Protein AF-A0A380ECZ9-F1 (afdb_monomer_lite)

Secondary structure (DSSP, 8-state):
-----HHHIIIIIHHHTHHHHHTTSS------SS-EEE-TTSSEEEESSTTSPEEE--EEEEETTEEE---HHHHHHHHHHHHHHHHHHHH-HIIIIIS--EE--EEEEEE---TTS-HHHHHHTTTTSEEEEE--GGGTPPTTEEEEEGGGTT-B-TT--BTTHHHHHHH-HHHHHHHHHHHHHHHHHHHHHTT-EEE---GGGEEEEEETTEEEEEEE--GGG-EEE-GGG--GGGS----PPPPHHHHTT-TT--SB-S-THHHHHHHIIIIIIIIIHHHHHHHHHHH---HHHHHHHHHHHHHHHHHHSTT-THHHHS-TT-SEEEEE-HHHHHHS-SSS--EEEEE-HHHHTT-S----B---

Structure (mmCIF, N/CA/C/O backbone):
data_AF-A0A380ECZ9-F1
#
_entry.id   AF-A0A380ECZ9-F1
#
loop_
_atom_site.group_PDB
_atom_site.id
_atom_site.type_symbol
_atom_site.label_atom_id
_atom_site.label_alt_id
_atom_site.label_comp_id
_atom_site.label_asym_id
_atom_site.label_entity_id
_atom_site.label_seq_id
_atom_site.pdbx_PDB_ins_code
_atom_site.Cartn_x
_atom_site.Cartn_y
_atom_site.Cartn_z
_atom_site.occupancy
_atom_site.B_iso_or_equiv
_atom_site.auth_seq_id
_atom_site.auth_comp_id
_atom_site.auth_asym_id
_atom_site.auth_atom_id
_atom_site.pdbx_PDB_model_num
ATOM 1 N N . MET A 1 1 ? 12.918 -13.762 -20.887 1.00 91.62 1 MET A N 1
ATOM 2 C CA . MET A 1 1 ? 11.785 -13.338 -21.735 1.00 91.62 1 MET A CA 1
ATOM 3 C C . MET A 1 1 ? 11.010 -12.323 -20.923 1.00 91.62 1 MET A C 1
ATOM 5 O O . MET A 1 1 ? 10.698 -12.636 -19.785 1.00 91.62 1 MET A O 1
ATOM 9 N N . ILE A 1 2 ? 10.770 -11.123 -21.451 1.00 95.56 2 ILE A N 1
ATOM 10 C CA . ILE A 1 2 ? 10.090 -10.045 -20.719 1.00 95.56 2 ILE A CA 1
ATOM 11 C C . ILE A 1 2 ? 8.729 -9.816 -21.391 1.00 95.56 2 ILE A C 1
ATOM 13 O O . ILE A 1 2 ? 8.729 -9.477 -22.576 1.00 95.56 2 ILE A O 1
ATOM 17 N N . PRO A 1 3 ? 7.590 -10.012 -20.699 1.00 96.38 3 PRO A N 1
ATOM 18 C CA . PRO A 1 3 ? 6.295 -9.590 -21.212 1.00 96.38 3 PRO A CA 1
ATOM 19 C C . PRO A 1 3 ? 6.245 -8.061 -21.266 1.00 96.38 3 PRO A C 1
ATOM 21 O O . PRO A 1 3 ? 6.754 -7.372 -20.381 1.00 96.38 3 PRO A O 1
ATOM 24 N N . VAL A 1 4 ? 5.635 -7.524 -22.317 1.00 97.06 4 VAL A N 1
ATOM 25 C CA . VAL A 1 4 ? 5.559 -6.081 -22.561 1.00 97.06 4 VAL A CA 1
ATOM 26 C C . VAL A 1 4 ? 4.104 -5.711 -22.798 1.00 97.06 4 VAL A C 1
ATOM 28 O O . VAL A 1 4 ? 3.409 -6.389 -23.550 1.00 97.06 4 VAL A O 1
ATOM 31 N N . HIS A 1 5 ? 3.643 -4.624 -22.178 1.00 97.50 5 HIS A N 1
ATOM 32 C CA . HIS A 1 5 ? 2.316 -4.085 -22.465 1.00 97.50 5 HIS A CA 1
ATOM 33 C C . HIS A 1 5 ? 2.202 -3.737 -23.966 1.00 97.50 5 HIS A C 1
ATOM 35 O O . HIS A 1 5 ? 3.092 -3.048 -24.469 1.00 97.50 5 HIS A O 1
ATOM 41 N N . PRO A 1 6 ? 1.121 -4.104 -24.685 1.00 96.00 6 PRO A N 1
ATOM 42 C CA . PRO A 1 6 ? 1.004 -3.854 -26.128 1.00 96.00 6 PRO A CA 1
ATOM 43 C C . PRO A 1 6 ? 1.231 -2.386 -26.517 1.00 96.00 6 PRO A C 1
ATOM 45 O O . PRO A 1 6 ? 2.078 -2.085 -27.353 1.00 96.00 6 PRO A O 1
ATOM 48 N N . TRP A 1 7 ? 0.595 -1.450 -25.801 1.00 96.94 7 TRP A N 1
ATOM 49 C CA . TRP A 1 7 ? 0.834 -0.012 -25.990 1.00 96.94 7 TRP A CA 1
ATOM 50 C C . TRP A 1 7 ? 2.314 0.382 -25.828 1.00 96.94 7 TRP A C 1
ATOM 52 O O . TRP A 1 7 ? 2.839 1.140 -26.640 1.00 96.94 7 TRP A O 1
ATOM 62 N N . GLN A 1 8 ? 3.001 -0.152 -24.808 1.00 97.31 8 GLN A N 1
ATOM 63 C CA . GLN A 1 8 ? 4.422 0.115 -24.568 1.00 97.31 8 GLN A CA 1
ATOM 64 C C . GLN A 1 8 ? 5.277 -0.441 -25.706 1.00 97.31 8 GLN A C 1
ATOM 66 O O . GLN A 1 8 ? 6.236 0.203 -26.130 1.00 97.31 8 GLN A O 1
ATOM 71 N N . PHE A 1 9 ? 4.924 -1.622 -26.216 1.00 96.31 9 PHE A N 1
ATOM 72 C CA . PHE A 1 9 ? 5.611 -2.220 -27.347 1.00 96.31 9 PHE A CA 1
ATOM 73 C C . PHE A 1 9 ? 5.512 -1.324 -28.584 1.00 96.31 9 PHE A C 1
ATOM 75 O O . PHE A 1 9 ? 6.540 -0.904 -29.108 1.00 96.31 9 PHE A O 1
ATOM 82 N N . GLU A 1 10 ? 4.293 -0.982 -28.997 1.00 95.69 10 GLU A N 1
ATOM 83 C CA . GLU A 1 10 ? 4.012 -0.196 -30.205 1.00 95.69 10 GLU A CA 1
ATOM 84 C C . GLU A 1 10 ? 4.612 1.214 -30.167 1.00 95.69 10 GLU A C 1
ATOM 86 O O . GLU A 1 10 ? 5.185 1.664 -31.155 1.00 95.69 10 GLU A O 1
ATOM 91 N N . HIS A 1 11 ? 4.510 1.907 -29.030 1.00 95.12 11 HIS A N 1
ATOM 92 C CA . HIS A 1 11 ? 4.830 3.337 -28.955 1.00 95.12 11 HIS A CA 1
ATOM 93 C C . HIS A 1 11 ? 6.240 3.624 -28.442 1.00 95.12 11 HIS A C 1
ATOM 95 O O . HIS A 1 11 ? 6.772 4.700 -28.706 1.00 95.12 11 HIS A O 1
ATOM 101 N N . VAL A 1 12 ? 6.844 2.691 -27.698 1.00 95.19 12 VAL A N 1
ATOM 102 C CA . VAL A 1 12 ? 8.144 2.903 -27.048 1.00 95.19 12 VAL A CA 1
ATOM 103 C C . VAL A 1 12 ? 9.152 1.877 -27.524 1.00 95.19 12 VAL A C 1
ATOM 105 O O . VAL A 1 12 ? 10.157 2.252 -28.110 1.00 95.19 12 VAL A O 1
ATOM 108 N N . ILE A 1 13 ? 8.903 0.578 -27.340 1.00 95.06 13 ILE A N 1
ATOM 109 C CA . ILE A 1 13 ? 9.908 -0.449 -27.665 1.00 95.06 13 ILE A CA 1
ATOM 110 C C . ILE A 1 13 ? 10.216 -0.479 -29.164 1.00 95.06 13 ILE A C 1
ATOM 112 O O . ILE A 1 13 ? 11.378 -0.596 -29.548 1.00 95.06 13 ILE A O 1
ATOM 116 N N . GLN A 1 14 ? 9.207 -0.345 -30.029 1.00 94.12 14 GLN A N 1
ATOM 117 C CA . GLN A 1 14 ? 9.431 -0.355 -31.474 1.00 94.12 14 GLN A CA 1
ATOM 118 C C . GLN A 1 14 ? 10.263 0.833 -31.969 1.00 94.12 14 GLN A C 1
ATOM 120 O O . GLN A 1 14 ? 10.999 0.668 -32.940 1.00 94.12 14 GLN A O 1
ATOM 125 N N . VAL A 1 15 ? 10.149 1.989 -31.311 1.00 93.31 15 VAL A N 1
ATOM 126 C CA . VAL A 1 15 ? 10.784 3.248 -31.719 1.00 93.31 15 VAL A CA 1
ATOM 127 C C . VAL A 1 15 ? 12.119 3.428 -31.001 1.00 93.31 15 VAL A C 1
ATOM 129 O O . VAL A 1 15 ? 13.174 3.537 -31.624 1.00 93.31 15 VAL A O 1
ATOM 132 N N . ASP A 1 16 ? 12.087 3.396 -29.674 1.00 93.62 16 ASP A N 1
ATOM 133 C CA . ASP A 1 16 ? 13.227 3.703 -28.824 1.00 93.62 16 ASP A CA 1
ATOM 134 C C . ASP A 1 16 ? 14.201 2.531 -28.692 1.00 93.62 16 ASP A C 1
ATOM 136 O O . ASP A 1 16 ? 15.338 2.770 -28.313 1.00 93.62 16 ASP A O 1
ATOM 140 N N . LEU A 1 17 ? 13.827 1.295 -29.033 1.00 93.19 17 LEU A N 1
ATOM 141 C CA . LEU A 1 17 ? 14.756 0.154 -29.095 1.00 93.19 17 LEU A CA 1
ATOM 142 C C . LEU A 1 17 ? 14.896 -0.411 -30.520 1.00 93.19 17 LEU A C 1
ATOM 144 O O . LEU A 1 17 ? 15.163 -1.598 -30.709 1.00 93.19 17 LEU A O 1
ATOM 148 N N . ALA A 1 18 ? 14.685 0.418 -31.550 1.00 93.69 18 ALA A N 1
ATOM 149 C CA . ALA A 1 18 ? 14.753 -0.010 -32.948 1.00 93.69 18 ALA A CA 1
ATOM 150 C C . ALA A 1 18 ? 16.131 -0.576 -33.343 1.00 93.69 18 ALA A C 1
ATOM 152 O O . ALA A 1 18 ? 16.197 -1.600 -34.023 1.00 93.69 18 ALA A O 1
ATOM 153 N N . GLU A 1 19 ? 17.229 0.047 -32.903 1.00 92.44 19 GLU A N 1
ATOM 154 C CA . GLU A 1 19 ? 18.593 -0.415 -33.201 1.00 92.44 19 GLU A CA 1
ATOM 155 C C . GLU A 1 19 ? 18.880 -1.767 -32.540 1.00 92.44 19 GLU A C 1
ATOM 157 O O . GLU A 1 19 ? 19.381 -2.690 -33.182 1.00 92.44 19 GLU A O 1
ATOM 162 N N . GLU A 1 20 ? 18.492 -1.907 -31.275 1.00 92.69 20 GLU A N 1
ATOM 163 C CA . GLU A 1 20 ? 18.606 -3.131 -30.492 1.00 92.69 20 GLU A CA 1
ATOM 164 C C . GLU A 1 20 ? 17.753 -4.263 -31.074 1.00 92.69 20 GLU A C 1
ATOM 166 O O . GLU A 1 20 ? 18.118 -5.433 -30.974 1.00 92.69 20 GLU A O 1
ATOM 171 N N . ARG A 1 21 ? 16.637 -3.932 -31.729 1.00 92.69 21 ARG A N 1
ATOM 172 C CA . ARG A 1 21 ? 15.841 -4.903 -32.485 1.00 92.69 21 ARG A CA 1
ATOM 173 C C . ARG A 1 21 ? 16.511 -5.315 -33.791 1.00 92.69 21 ARG A C 1
ATOM 175 O O . ARG A 1 21 ? 16.545 -6.501 -34.105 1.00 92.69 21 ARG A O 1
ATOM 182 N N . LEU A 1 22 ? 17.062 -4.361 -34.544 1.00 93.31 22 LEU A N 1
ATOM 183 C CA . LEU A 1 22 ? 17.731 -4.627 -35.823 1.00 93.31 22 LEU A CA 1
ATOM 184 C C . LEU A 1 22 ? 19.022 -5.438 -35.656 1.00 93.31 22 LEU A C 1
ATOM 186 O O . LEU A 1 22 ? 19.344 -6.252 -36.518 1.00 93.31 22 LEU A O 1
ATOM 190 N N . ASN A 1 23 ? 19.751 -5.239 -34.555 1.00 93.00 23 ASN A N 1
ATOM 191 C CA . ASN A 1 23 ? 21.001 -5.951 -34.278 1.00 93.00 23 ASN A CA 1
ATOM 192 C C . ASN A 1 23 ? 20.814 -7.279 -33.513 1.00 93.00 23 ASN A C 1
ATOM 194 O O . ASN A 1 23 ? 21.798 -7.964 -33.237 1.00 93.00 23 ASN A O 1
ATOM 198 N N . GLY A 1 24 ? 19.573 -7.648 -33.175 1.00 91.44 24 GLY A N 1
ATOM 199 C CA . GLY A 1 24 ? 19.244 -8.905 -32.499 1.00 91.44 24 GLY A CA 1
ATOM 200 C C . GLY A 1 24 ? 19.432 -8.912 -30.977 1.00 91.44 24 GLY A C 1
ATOM 201 O O . GLY A 1 24 ? 19.249 -9.960 -30.363 1.00 91.44 24 GLY A O 1
ATOM 202 N N . THR A 1 25 ? 19.749 -7.774 -30.347 1.00 92.06 25 THR A N 1
ATOM 203 C CA . THR A 1 25 ? 19.808 -7.647 -28.875 1.00 92.06 25 THR A CA 1
ATOM 204 C C . THR A 1 25 ? 18.419 -7.793 -28.243 1.00 92.06 25 THR A C 1
ATOM 206 O O . THR A 1 25 ? 18.284 -8.366 -27.162 1.00 92.06 25 THR A O 1
ATOM 209 N N . VAL A 1 26 ? 17.376 -7.298 -28.918 1.00 93.50 26 VAL A N 1
ATOM 210 C CA . VAL A 1 26 ? 15.971 -7.408 -28.504 1.00 93.50 26 VAL A CA 1
ATOM 211 C C . VAL A 1 26 ? 15.180 -8.126 -29.594 1.00 93.50 26 VAL A C 1
ATOM 213 O O . VAL A 1 26 ? 15.000 -7.610 -30.692 1.00 93.50 26 VAL A O 1
ATOM 216 N N . LEU A 1 27 ? 14.662 -9.313 -29.283 1.00 95.00 27 LEU A N 1
ATOM 217 C CA . LEU A 1 27 ? 13.883 -10.125 -30.220 1.00 95.00 27 LEU A CA 1
ATOM 218 C C . LEU A 1 27 ? 12.404 -10.131 -29.828 1.00 95.00 27 LEU A C 1
ATOM 220 O O . LEU A 1 27 ? 12.061 -10.369 -28.670 1.00 95.00 27 LEU A O 1
ATOM 224 N N . TRP A 1 28 ? 11.525 -9.894 -30.803 1.00 94.38 28 TRP A N 1
ATOM 225 C CA . TRP A 1 28 ? 10.087 -10.091 -30.628 1.00 94.38 28 TRP A CA 1
ATOM 226 C C . TRP A 1 28 ? 9.756 -11.575 -30.801 1.00 94.38 28 TRP A C 1
ATOM 228 O O . TRP A 1 28 ? 10.096 -12.163 -31.825 1.00 94.38 28 TRP A O 1
ATOM 238 N N . LEU A 1 29 ? 9.121 -12.169 -29.788 1.00 95.56 29 LEU A N 1
ATOM 239 C CA . LEU A 1 29 ? 8.798 -13.600 -29.763 1.00 95.56 29 LEU A CA 1
ATOM 240 C C . LEU A 1 29 ? 7.350 -13.916 -30.164 1.00 95.56 29 LEU A C 1
ATOM 242 O O . LEU A 1 29 ? 7.075 -15.042 -30.560 1.00 95.56 29 LEU A O 1
ATOM 246 N N . GLY A 1 30 ? 6.441 -12.945 -30.072 1.00 95.19 30 GLY A N 1
ATOM 247 C CA . GLY A 1 30 ? 5.013 -13.128 -30.327 1.00 95.19 30 GLY A CA 1
ATOM 248 C C . GLY A 1 30 ? 4.146 -12.474 -29.255 1.00 95.19 30 GLY A C 1
ATOM 249 O O . GLY A 1 30 ? 4.631 -11.668 -28.457 1.00 95.19 30 GLY A O 1
ATOM 250 N N . GLU A 1 31 ? 2.864 -12.814 -29.277 1.00 95.50 31 GLU A N 1
ATOM 251 C CA . GLU A 1 31 ? 1.877 -12.441 -28.265 1.00 95.50 31 GLU A CA 1
ATOM 252 C C . GLU A 1 31 ? 1.664 -13.606 -27.292 1.00 95.50 31 GLU A C 1
ATOM 254 O O . GLU A 1 31 ? 1.944 -14.759 -27.617 1.00 95.50 31 GLU A O 1
ATOM 259 N N . SER A 1 32 ? 1.218 -13.294 -26.077 1.00 92.69 32 SER A N 1
ATOM 260 C CA . SER A 1 32 ? 0.879 -14.311 -25.081 1.00 92.69 32 SER A CA 1
ATOM 261 C C . SER A 1 32 ? -0.504 -14.892 -25.369 1.00 92.69 32 SER A C 1
ATOM 263 O O . SER A 1 32 ? -1.428 -14.133 -25.653 1.00 92.69 32 SER A O 1
ATOM 265 N N . ASP A 1 33 ? -0.671 -16.204 -25.198 1.00 93.06 33 ASP A N 1
ATOM 266 C CA . ASP A 1 33 ? -1.996 -16.846 -25.187 1.00 93.06 33 ASP A CA 1
ATOM 267 C C . ASP A 1 33 ? -2.779 -16.532 -23.896 1.00 93.06 33 ASP A C 1
ATOM 269 O O . ASP A 1 33 ? -3.990 -16.740 -23.805 1.00 93.06 33 ASP A O 1
ATOM 273 N N . GLU A 1 34 ? -2.087 -16.045 -22.863 1.00 93.94 34 GLU A N 1
ATOM 274 C CA . GLU A 1 34 ? -2.701 -15.645 -21.603 1.00 93.94 34 GLU A CA 1
ATOM 275 C C . GLU A 1 34 ? -3.366 -14.275 -21.718 1.00 93.94 34 GLU A C 1
ATOM 277 O O . GLU A 1 34 ? -2.753 -13.293 -22.143 1.00 93.94 34 GLU A O 1
ATOM 282 N N . LEU A 1 35 ? -4.611 -14.205 -21.255 1.00 95.56 35 LEU A N 1
ATOM 283 C CA . LEU A 1 35 ? -5.405 -12.987 -21.255 1.00 95.56 35 LEU A CA 1
ATOM 284 C C . LEU A 1 35 ? -5.329 -12.278 -19.907 1.00 95.56 35 LEU A C 1
ATOM 286 O O . LEU A 1 35 ? -5.364 -12.910 -18.846 1.00 95.56 35 LEU A O 1
ATOM 290 N N . TYR A 1 36 ? -5.283 -10.950 -19.974 1.00 97.00 36 TYR A N 1
ATOM 291 C CA . TYR A 1 36 ? -5.145 -10.093 -18.809 1.00 97.00 36 TYR A CA 1
ATOM 292 C C . TYR A 1 36 ? -6.102 -8.893 -18.837 1.00 97.00 36 TYR A C 1
ATOM 294 O O . TYR A 1 36 ? -6.369 -8.323 -19.894 1.00 97.00 36 TYR A O 1
ATOM 302 N N . HIS A 1 37 ? -6.530 -8.447 -17.655 1.00 96.94 37 HIS A N 1
ATOM 303 C CA . HIS A 1 37 ? -7.261 -7.200 -17.433 1.00 96.94 37 HIS A CA 1
ATOM 304 C C . HIS A 1 37 ? -6.397 -6.170 -16.691 1.00 96.94 37 HIS A C 1
ATOM 306 O O . HIS A 1 37 ? -5.775 -6.515 -15.685 1.00 96.94 37 HIS A O 1
ATOM 312 N N . PRO A 1 38 ? -6.355 -4.899 -17.126 1.00 96.94 38 PRO A N 1
ATOM 313 C CA . PRO A 1 38 ? -5.641 -3.865 -16.388 1.00 96.94 38 PRO A CA 1
ATOM 314 C C . PRO A 1 38 ? -6.343 -3.570 -15.054 1.00 96.94 38 PRO A C 1
ATOM 316 O O . PRO A 1 38 ? -7.563 -3.425 -14.997 1.00 96.94 38 PRO A O 1
ATOM 319 N N . GLN A 1 39 ? -5.568 -3.453 -13.977 1.00 96.50 39 GLN A N 1
ATOM 320 C CA . GLN A 1 39 ? -6.046 -2.953 -12.683 1.00 96.50 39 GLN A CA 1
ATOM 321 C C . GLN A 1 39 ? -6.115 -1.416 -12.668 1.00 96.50 39 GLN A C 1
ATOM 323 O O . GLN A 1 39 ? -5.747 -0.751 -13.635 1.00 96.50 39 GLN A O 1
ATOM 328 N N . GLN A 1 40 ? -6.519 -0.828 -11.536 1.00 95.12 40 GLN A N 1
ATOM 329 C CA . GLN A 1 40 ? -6.583 0.631 -11.340 1.00 95.12 40 GLN A CA 1
ATOM 330 C C . GLN A 1 40 ? -5.250 1.354 -11.615 1.00 95.12 40 GLN A C 1
ATOM 332 O O . GLN A 1 40 ? -5.244 2.507 -12.038 1.00 95.12 40 GLN A O 1
ATOM 337 N N . SER A 1 41 ? -4.109 0.678 -11.434 1.00 93.62 41 SER A N 1
ATOM 338 C CA . SER A 1 41 ? -2.787 1.228 -11.768 1.00 93.62 41 SER A CA 1
ATOM 339 C C . SER A 1 41 ? -2.526 1.324 -13.279 1.00 93.62 41 SER A C 1
ATOM 341 O O . SER A 1 41 ? -1.496 1.878 -13.673 1.00 93.62 41 SER A O 1
ATOM 343 N N . ILE A 1 42 ? -3.413 0.758 -14.113 1.00 95.75 42 ILE A N 1
ATOM 344 C CA . ILE A 1 42 ? -3.332 0.554 -15.573 1.00 95.75 42 ILE A CA 1
ATOM 345 C C . ILE A 1 42 ? -2.238 -0.443 -15.975 1.00 95.75 42 ILE A C 1
ATOM 347 O O . ILE A 1 42 ? -2.413 -1.251 -16.879 1.00 95.75 42 ILE A O 1
ATOM 351 N N . ARG A 1 43 ? -1.104 -0.397 -15.279 1.00 95.94 43 ARG A N 1
ATOM 352 C CA . ARG A 1 43 ? 0.132 -1.106 -15.605 1.00 95.94 43 ARG A CA 1
ATOM 353 C C . ARG A 1 43 ? 0.333 -2.421 -14.854 1.00 95.94 43 ARG A C 1
ATOM 355 O O . ARG A 1 43 ? 1.335 -3.098 -15.071 1.00 95.94 43 ARG A O 1
ATOM 362 N N . THR A 1 44 ? -0.566 -2.740 -13.928 1.00 97.06 44 THR A N 1
ATOM 363 C CA . THR A 1 44 ? -0.648 -4.058 -13.297 1.00 97.06 44 THR A CA 1
ATOM 364 C C . THR A 1 44 ? -1.744 -4.842 -13.998 1.00 97.06 44 THR A C 1
ATOM 366 O O . THR A 1 44 ? -2.902 -4.430 -14.001 1.00 97.06 44 THR A O 1
ATOM 369 N N . MET A 1 45 ? -1.368 -5.962 -14.595 1.00 97.75 45 MET A N 1
ATOM 370 C CA . MET A 1 45 ? -2.217 -6.816 -15.405 1.00 97.75 45 MET A CA 1
ATOM 371 C C . MET A 1 45 ? -2.668 -8.017 -14.569 1.00 97.75 45 MET A C 1
ATOM 373 O O . MET A 1 45 ? -1.838 -8.782 -14.074 1.00 97.75 45 MET A O 1
ATOM 377 N N . SER A 1 46 ? -3.983 -8.172 -14.416 1.00 97.38 46 SER A N 1
ATOM 378 C CA . SER A 1 46 ? -4.626 -9.309 -13.752 1.00 97.38 46 SER A CA 1
ATOM 379 C C . SER A 1 46 ? -4.866 -10.439 -14.729 1.00 97.38 46 SER A C 1
ATOM 381 O O . SER A 1 46 ? -5.585 -10.200 -15.696 1.00 97.38 46 SER A O 1
ATOM 383 N N . PRO A 1 47 ? -4.299 -11.636 -14.523 1.00 97.31 47 PRO A N 1
ATOM 384 C CA . PRO A 1 47 ? -4.613 -12.766 -15.383 1.00 97.31 47 PRO A CA 1
ATOM 385 C C . PRO A 1 47 ? -6.083 -13.163 -15.202 1.00 97.31 47 PRO A C 1
ATOM 387 O O . PRO A 1 47 ? -6.618 -13.074 -14.097 1.00 97.31 47 PRO A O 1
ATOM 390 N N . ILE A 1 48 ? -6.734 -13.615 -16.280 1.00 96.19 48 ILE A N 1
ATOM 391 C CA . ILE A 1 48 ? -8.070 -14.235 -16.180 1.00 96.19 48 ILE A CA 1
ATOM 392 C C . ILE A 1 48 ? -7.997 -15.521 -15.342 1.00 96.19 48 ILE A C 1
ATOM 394 O O . ILE A 1 48 ? -8.893 -15.800 -14.551 1.00 96.19 48 ILE A O 1
ATOM 398 N N . ASP A 1 49 ? -6.919 -16.291 -15.504 1.00 96.12 49 ASP A N 1
ATOM 399 C CA . ASP A 1 49 ? -6.612 -17.442 -14.657 1.00 96.12 49 ASP A CA 1
ATOM 400 C C . ASP A 1 49 ? -6.029 -16.961 -13.323 1.00 96.12 49 ASP A C 1
ATOM 402 O O . ASP A 1 49 ? -4.872 -16.541 -13.241 1.00 96.12 49 ASP A O 1
ATOM 406 N N . THR A 1 50 ? -6.844 -17.022 -12.274 1.00 94.75 50 THR A N 1
ATOM 407 C CA . THR A 1 50 ? -6.509 -16.519 -10.939 1.00 94.75 50 THR A CA 1
ATOM 408 C C . THR A 1 50 ? -5.425 -17.323 -10.226 1.00 94.75 50 THR A C 1
ATOM 410 O O . THR A 1 50 ? -4.920 -16.851 -9.212 1.00 94.75 50 THR A O 1
ATOM 413 N N . THR A 1 51 ? -5.013 -18.478 -10.766 1.00 95.19 51 THR A N 1
ATOM 414 C CA . THR A 1 51 ? -3.863 -19.256 -10.266 1.00 95.19 51 THR A CA 1
ATOM 415 C C . THR A 1 51 ? -2.509 -18.664 -10.680 1.00 95.19 51 THR A C 1
ATOM 417 O O . THR A 1 51 ? -1.448 -19.115 -10.239 1.00 95.19 51 THR A O 1
ATOM 420 N N . LYS A 1 52 ? -2.523 -17.653 -11.559 1.00 96.75 52 LYS A N 1
ATOM 421 C CA . LYS A 1 52 ? -1.325 -16.994 -12.081 1.00 96.75 52 LYS A CA 1
ATOM 422 C C . LYS A 1 52 ? -1.044 -15.680 -11.365 1.00 96.75 52 LYS A C 1
ATOM 424 O O . LYS A 1 52 ? -1.926 -15.027 -10.809 1.00 96.75 52 LYS A O 1
ATOM 429 N N . TYR A 1 53 ? 0.217 -15.274 -11.436 1.00 97.31 53 TYR A N 1
ATOM 430 C CA . TYR A 1 53 ? 0.723 -14.024 -10.882 1.00 97.31 53 TYR A CA 1
ATOM 431 C C . TYR A 1 53 ? 0.207 -12.803 -11.652 1.00 97.31 53 TYR A C 1
ATOM 433 O O . TYR A 1 53 ? 0.044 -12.830 -12.873 1.00 97.31 53 TYR A O 1
ATOM 441 N N . TYR A 1 54 ? 0.044 -11.693 -10.941 1.00 98.06 54 TYR A N 1
ATOM 442 C CA . TYR A 1 54 ? -0.097 -10.378 -11.547 1.00 98.06 54 TYR A CA 1
ATOM 443 C C . TYR A 1 54 ? 1.192 -9.972 -12.263 1.00 98.06 54 TYR A C 1
ATOM 445 O O . TYR A 1 54 ? 2.288 -10.185 -11.739 1.00 98.06 54 TYR A O 1
ATOM 453 N N . LEU A 1 55 ? 1.068 -9.311 -13.417 1.00 97.94 55 LEU A N 1
ATOM 454 C CA . LEU A 1 55 ? 2.211 -8.723 -14.122 1.00 97.94 55 LEU A CA 1
ATOM 455 C C . LEU A 1 55 ? 2.193 -7.208 -13.981 1.00 97.94 55 LEU A C 1
ATOM 457 O O . LEU A 1 55 ? 1.332 -6.537 -14.545 1.00 97.94 55 LEU A O 1
ATOM 461 N N . LYS A 1 56 ? 3.166 -6.639 -13.276 1.00 97.88 56 LYS A N 1
ATOM 462 C CA . LYS A 1 56 ? 3.408 -5.197 -13.288 1.00 97.88 56 LYS A CA 1
ATOM 463 C C . LYS A 1 56 ? 4.440 -4.883 -14.361 1.00 97.88 56 LYS A C 1
ATOM 465 O O . LYS A 1 56 ? 5.587 -5.304 -14.262 1.00 97.88 56 LYS A O 1
ATOM 470 N N . VAL A 1 57 ? 4.037 -4.135 -15.379 1.00 97.56 57 VAL A N 1
ATOM 471 C CA . VAL A 1 57 ? 4.865 -3.807 -16.549 1.00 97.56 57 VAL A CA 1
ATOM 472 C C . VAL A 1 57 ? 5.001 -2.289 -16.710 1.00 97.56 57 VAL A C 1
ATOM 474 O O . VAL A 1 57 ? 4.158 -1.542 -16.217 1.00 97.56 57 VAL A O 1
ATOM 477 N N . PRO A 1 58 ? 6.058 -1.774 -17.359 1.00 96.81 58 PRO A N 1
ATOM 478 C CA . PRO A 1 58 ? 6.150 -0.365 -17.705 1.00 96.81 58 PRO A CA 1
ATOM 479 C C . PRO A 1 58 ? 5.075 0.048 -18.706 1.00 96.81 58 PRO A C 1
ATOM 481 O O . PRO A 1 58 ? 4.776 -0.673 -19.659 1.00 96.81 58 PRO A O 1
ATOM 484 N N . ILE A 1 59 ? 4.574 1.265 -18.531 1.00 96.19 59 ILE A N 1
ATOM 485 C CA . ILE A 1 59 ? 3.813 1.980 -19.549 1.00 96.19 59 ILE A CA 1
ATOM 486 C C . ILE A 1 59 ? 4.236 3.451 -19.497 1.00 96.19 59 ILE A C 1
ATOM 488 O O . ILE A 1 59 ? 4.043 4.132 -18.493 1.00 96.19 59 ILE A O 1
ATOM 492 N N . SER A 1 60 ? 4.871 3.963 -20.549 1.00 93.88 60 SER A N 1
ATOM 493 C CA . SER A 1 60 ? 5.464 5.312 -20.580 1.00 93.88 60 SER A CA 1
ATOM 494 C C . SER A 1 60 ? 4.429 6.436 -20.753 1.00 93.88 60 SER A C 1
ATOM 496 O O . SER A 1 60 ? 4.703 7.445 -21.400 1.00 93.88 60 SER A O 1
ATOM 498 N N . ILE A 1 61 ? 3.245 6.286 -20.157 1.00 93.81 61 ILE A N 1
ATOM 499 C CA . ILE A 1 61 ? 2.263 7.360 -19.994 1.00 93.81 61 ILE A CA 1
ATOM 500 C C . ILE A 1 61 ? 2.554 8.148 -18.715 1.00 93.81 61 ILE A C 1
ATOM 502 O O . ILE A 1 61 ? 3.141 7.635 -17.755 1.00 93.81 61 ILE A O 1
ATOM 506 N N . THR A 1 62 ? 2.090 9.392 -18.682 1.00 90.81 62 THR A N 1
ATOM 507 C CA . THR A 1 62 ? 2.063 10.199 -17.462 1.00 90.81 62 THR A CA 1
ATOM 508 C C . THR A 1 62 ? 0.687 10.068 -16.830 1.00 90.81 62 THR A C 1
ATOM 510 O O . THR A 1 62 ? -0.310 10.421 -17.453 1.00 90.81 62 THR A O 1
ATOM 513 N N . ASN A 1 63 ? 0.629 9.590 -15.588 1.00 89.94 63 ASN A N 1
ATOM 514 C CA . ASN A 1 63 ? -0.604 9.569 -14.803 1.00 89.94 63 ASN A CA 1
ATOM 515 C C . ASN A 1 63 ? -0.332 10.194 -13.432 1.00 89.94 63 ASN A C 1
ATOM 517 O O . ASN A 1 63 ? 0.674 9.854 -12.810 1.00 89.94 63 ASN A O 1
ATOM 521 N N . THR A 1 64 ? -1.191 11.120 -12.995 1.00 85.38 64 THR A N 1
ATOM 522 C CA . THR A 1 64 ? -1.014 11.960 -11.789 1.00 85.38 64 THR A CA 1
ATOM 523 C C . THR A 1 64 ? 0.370 12.628 -11.688 1.00 85.38 64 THR A C 1
ATOM 525 O O . THR A 1 64 ? 0.970 12.663 -10.616 1.00 85.38 64 THR A O 1
ATOM 528 N N . SER A 1 65 ? 0.873 13.146 -12.815 1.00 81.00 65 SER A N 1
ATOM 529 C CA . SER A 1 65 ? 2.164 13.851 -12.964 1.00 81.00 65 SER A CA 1
ATOM 530 C C . SER A 1 65 ? 3.442 13.004 -12.919 1.00 81.00 65 SER A C 1
ATOM 532 O O . SER A 1 65 ? 4.523 13.557 -13.098 1.00 81.00 65 SER A O 1
ATOM 534 N N . THR A 1 66 ? 3.342 11.676 -12.810 1.00 81.38 66 THR A N 1
ATOM 535 C CA . THR A 1 66 ? 4.513 10.780 -12.824 1.00 81.38 66 THR A CA 1
ATOM 536 C C . THR A 1 66 ? 4.458 9.821 -14.009 1.00 81.38 66 THR A C 1
ATOM 538 O O . THR A 1 66 ? 3.402 9.260 -14.330 1.00 81.38 66 THR A O 1
ATOM 541 N N . LYS A 1 67 ? 5.608 9.607 -14.664 1.00 84.44 67 LYS A N 1
ATOM 542 C CA . LYS A 1 67 ? 5.755 8.576 -15.701 1.00 84.44 67 LYS A CA 1
ATOM 543 C C . LYS A 1 67 ? 5.602 7.190 -15.083 1.00 84.44 67 LYS A C 1
ATOM 545 O O . LYS A 1 67 ? 6.211 6.891 -14.061 1.00 84.44 67 LYS A O 1
ATOM 550 N N . ARG A 1 68 ? 4.849 6.306 -15.730 1.00 88.62 68 ARG A N 1
ATOM 551 C CA . ARG A 1 68 ? 4.567 4.954 -15.219 1.00 88.62 68 ARG A CA 1
ATOM 552 C C . ARG A 1 68 ? 5.584 3.902 -15.687 1.00 88.62 68 ARG A C 1
ATOM 554 O O . ARG A 1 68 ? 5.238 2.751 -15.953 1.00 88.62 68 ARG A O 1
ATOM 561 N N . VAL A 1 69 ? 6.863 4.284 -15.667 1.00 91.12 69 VAL A N 1
ATOM 562 C CA . VAL A 1 69 ? 8.036 3.410 -15.881 1.00 91.12 69 VAL A CA 1
ATOM 563 C C . VAL A 1 69 ? 8.374 2.586 -14.630 1.00 91.12 69 VAL A C 1
ATOM 565 O O . VAL A 1 69 ? 7.922 2.916 -13.531 1.00 91.12 69 VAL A O 1
ATOM 568 N N . LEU A 1 70 ? 9.161 1.517 -14.777 1.00 92.38 70 LEU A N 1
ATOM 569 C CA . LEU A 1 70 ? 9.686 0.735 -13.648 1.00 92.38 70 LEU A CA 1
ATOM 570 C C . LEU A 1 70 ? 11.204 0.858 -13.599 1.00 92.38 70 LEU A C 1
ATOM 572 O O . LEU A 1 70 ? 11.895 0.326 -14.463 1.00 92.38 70 LEU A O 1
ATOM 576 N N . ALA A 1 71 ? 11.730 1.574 -12.609 1.00 91.12 71 ALA A N 1
ATOM 577 C CA . ALA A 1 71 ? 13.164 1.791 -12.509 1.00 91.12 71 ALA A CA 1
ATOM 578 C C . ALA A 1 71 ? 13.910 0.451 -12.296 1.00 91.12 71 ALA A C 1
ATOM 580 O O . ALA A 1 71 ? 13.533 -0.321 -11.417 1.00 91.12 71 ALA A O 1
ATOM 581 N N . PRO A 1 72 ? 14.992 0.159 -13.043 1.00 91.88 72 PRO A N 1
ATOM 582 C CA . PRO A 1 72 ? 15.709 -1.113 -12.929 1.00 91.88 72 PRO A CA 1
ATOM 583 C C . PRO A 1 72 ? 16.161 -1.460 -11.5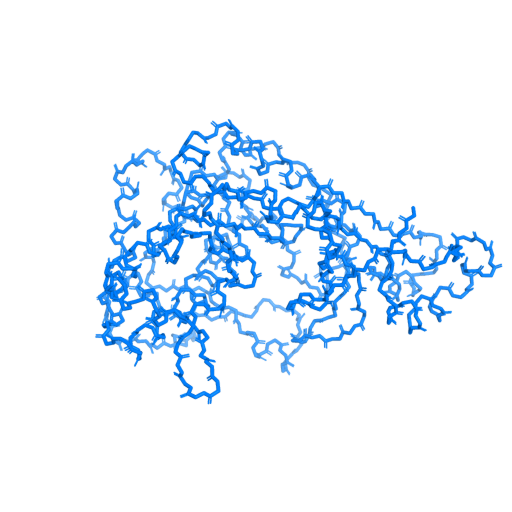04 1.00 91.88 72 PRO A C 1
ATOM 585 O O . PRO A 1 72 ? 16.091 -2.616 -11.105 1.00 91.88 72 PRO A O 1
ATOM 588 N N . HIS A 1 73 ? 16.590 -0.460 -10.727 1.00 88.62 73 HIS A N 1
ATOM 589 C CA . HIS A 1 73 ? 17.051 -0.672 -9.354 1.00 88.62 73 HIS A CA 1
ATOM 590 C C . HIS A 1 73 ? 15.913 -1.068 -8.398 1.00 88.62 73 HIS A C 1
ATOM 592 O O . HIS A 1 73 ? 16.145 -1.865 -7.496 1.00 88.62 73 HIS A O 1
ATOM 598 N N . THR A 1 74 ? 14.685 -0.578 -8.614 1.00 90.69 74 THR A N 1
ATOM 599 C CA . THR A 1 74 ? 13.527 -0.989 -7.806 1.00 90.69 74 THR A CA 1
ATOM 600 C C . THR A 1 74 ? 13.052 -2.386 -8.201 1.00 90.69 74 THR A C 1
ATOM 602 O O . THR A 1 74 ? 12.766 -3.194 -7.324 1.00 90.69 74 THR A O 1
ATOM 605 N N . ILE A 1 75 ? 13.079 -2.735 -9.497 1.00 94.06 75 ILE A N 1
ATOM 606 C CA . ILE A 1 75 ? 12.807 -4.109 -9.969 1.00 94.06 75 ILE A CA 1
ATOM 607 C C . ILE A 1 75 ? 13.767 -5.117 -9.316 1.00 94.06 75 ILE A C 1
ATOM 609 O O . ILE A 1 75 ? 13.337 -6.178 -8.874 1.00 94.06 75 ILE A O 1
ATOM 613 N N . GLU A 1 76 ? 15.058 -4.793 -9.247 1.00 92.19 76 GLU A N 1
ATOM 614 C CA . GLU A 1 76 ? 16.087 -5.674 -8.675 1.00 92.19 76 GLU A CA 1
ATOM 615 C C . GLU A 1 76 ? 15.943 -5.859 -7.156 1.00 92.19 76 GLU A C 1
ATOM 617 O O . GLU A 1 76 ? 16.276 -6.918 -6.622 1.00 92.19 76 GLU A O 1
ATOM 622 N N . ASN A 1 77 ? 15.395 -4.859 -6.463 1.00 93.06 77 ASN A N 1
ATOM 623 C CA . ASN A 1 77 ? 15.129 -4.919 -5.026 1.00 93.06 77 ASN A CA 1
ATOM 624 C C . ASN A 1 77 ? 13.775 -5.569 -4.681 1.00 93.06 77 ASN A C 1
ATOM 626 O O . ASN A 1 77 ? 13.601 -6.008 -3.548 1.00 93.06 77 ASN A O 1
ATOM 630 N N . ALA A 1 78 ? 12.833 -5.667 -5.625 1.00 94.88 78 ALA A N 1
ATOM 631 C CA . ALA A 1 78 ? 11.447 -6.079 -5.368 1.00 94.88 78 ALA A CA 1
ATOM 632 C C . ALA A 1 78 ? 11.314 -7.436 -4.644 1.00 94.88 78 ALA A C 1
ATOM 634 O O . ALA A 1 78 ? 10.644 -7.530 -3.611 1.00 94.88 78 ALA A O 1
ATOM 635 N N . ALA A 1 79 ? 11.999 -8.466 -5.153 1.00 95.75 79 ALA A N 1
ATOM 636 C CA . ALA A 1 79 ? 11.983 -9.805 -4.560 1.00 95.75 79 ALA A CA 1
ATOM 637 C C . ALA A 1 79 ? 12.695 -9.838 -3.204 1.00 95.75 79 ALA A C 1
ATOM 639 O O . ALA A 1 79 ? 12.174 -10.409 -2.255 1.00 95.75 79 ALA A O 1
ATOM 640 N N . GLN A 1 80 ? 13.825 -9.138 -3.079 1.00 95.06 80 GLN A N 1
ATOM 641 C CA . GLN A 1 80 ? 14.594 -9.073 -1.832 1.00 95.06 80 GLN A CA 1
ATOM 642 C C . GLN A 1 80 ? 13.794 -8.413 -0.701 1.00 95.06 80 GLN A C 1
ATOM 644 O O . GLN A 1 80 ? 13.794 -8.906 0.423 1.00 95.06 80 GLN A O 1
ATOM 649 N N . ILE A 1 81 ? 13.072 -7.327 -1.000 1.00 95.88 81 ILE A N 1
ATOM 650 C CA . ILE A 1 81 ? 12.182 -6.663 -0.034 1.00 95.88 81 ILE A CA 1
ATOM 651 C C . ILE A 1 81 ? 11.027 -7.592 0.347 1.00 95.88 81 ILE A C 1
ATOM 653 O O . ILE A 1 81 ? 10.687 -7.700 1.521 1.00 95.88 81 ILE A O 1
ATOM 657 N N . THR A 1 82 ? 10.437 -8.285 -0.628 1.00 96.19 82 THR A N 1
ATOM 658 C CA . THR A 1 82 ? 9.351 -9.241 -0.375 1.00 96.19 82 THR A CA 1
ATOM 659 C C . THR A 1 82 ? 9.800 -10.382 0.537 1.00 96.19 82 THR A C 1
ATOM 661 O O . THR A 1 82 ? 9.119 -10.680 1.517 1.00 96.19 82 THR A O 1
ATOM 664 N N . ASP A 1 83 ? 10.940 -11.006 0.240 1.00 96.31 83 ASP A N 1
ATOM 665 C CA . ASP A 1 83 ? 11.486 -12.107 1.035 1.00 96.31 83 ASP A CA 1
ATOM 666 C C . ASP A 1 83 ? 11.803 -11.650 2.461 1.00 96.31 83 ASP A C 1
ATOM 668 O O . ASP A 1 83 ? 11.479 -12.348 3.419 1.00 96.31 83 ASP A O 1
ATOM 672 N N . TRP A 1 84 ? 12.349 -10.442 2.610 1.00 96.81 84 TRP A N 1
ATOM 673 C CA . TRP A 1 84 ? 12.606 -9.827 3.908 1.00 96.81 84 TRP A CA 1
ATOM 674 C C . TRP A 1 84 ? 11.326 -9.610 4.727 1.00 96.81 84 TRP A C 1
ATOM 676 O O . TRP A 1 84 ? 11.262 -10.037 5.879 1.00 96.81 84 TRP A O 1
ATOM 686 N N . LEU A 1 85 ? 10.270 -9.040 4.135 1.00 97.31 85 LEU A N 1
ATOM 687 C CA . LEU A 1 85 ? 8.978 -8.857 4.815 1.00 97.31 85 LEU A CA 1
ATOM 688 C C . LEU A 1 85 ? 8.336 -10.195 5.208 1.00 97.31 85 LEU A C 1
ATOM 690 O O . LEU A 1 85 ? 7.803 -10.338 6.310 1.00 97.31 85 LEU A O 1
ATOM 694 N N . LYS A 1 86 ? 8.418 -11.205 4.337 1.00 96.38 86 LYS A N 1
ATOM 695 C CA . LYS A 1 86 ? 7.912 -12.551 4.635 1.00 96.38 86 LYS A CA 1
ATOM 696 C C . LYS A 1 86 ? 8.732 -13.258 5.709 1.00 96.38 86 LYS A C 1
ATOM 698 O O . LYS A 1 86 ? 8.162 -14.001 6.504 1.00 96.38 86 LYS A O 1
ATOM 703 N N . GLN A 1 87 ? 10.042 -13.035 5.763 1.00 96.62 87 GLN A N 1
ATOM 704 C CA . GLN A 1 87 ? 10.892 -13.560 6.827 1.00 96.62 87 GLN A CA 1
ATOM 705 C C . GLN A 1 87 ? 10.537 -12.928 8.177 1.00 96.62 87 GLN A C 1
ATOM 707 O O . GLN A 1 87 ? 10.400 -13.662 9.154 1.00 96.62 87 GLN A O 1
ATOM 712 N N . ILE A 1 88 ? 10.328 -11.606 8.218 1.00 97.25 88 ILE A N 1
ATOM 713 C CA . ILE A 1 88 ? 9.829 -10.906 9.410 1.00 97.25 88 ILE A CA 1
ATOM 714 C C . ILE A 1 88 ? 8.521 -11.552 9.877 1.00 97.25 88 ILE A C 1
ATOM 716 O O . ILE A 1 88 ? 8.425 -11.996 11.018 1.00 97.25 88 ILE A O 1
ATOM 720 N N . GLN A 1 89 ? 7.553 -11.714 8.970 1.00 96.75 89 GLN A N 1
ATOM 721 C CA . GLN A 1 89 ? 6.280 -12.360 9.286 1.00 96.75 89 GLN A CA 1
ATOM 722 C C . GLN A 1 89 ? 6.436 -13.785 9.818 1.00 96.75 89 GLN A C 1
ATOM 724 O O . GLN A 1 89 ? 5.722 -14.183 10.727 1.00 96.75 89 GLN A O 1
ATOM 729 N N . GLN A 1 90 ? 7.346 -14.587 9.271 1.00 95.94 90 GLN A N 1
ATOM 730 C CA . GLN A 1 90 ? 7.540 -15.958 9.750 1.00 95.94 90 GLN A CA 1
ATOM 731 C C . GLN A 1 90 ? 8.083 -16.025 11.182 1.00 95.94 90 GLN A C 1
ATOM 733 O O . GLN A 1 90 ? 7.865 -17.036 11.853 1.00 95.94 90 GLN A O 1
ATOM 738 N N . GLN A 1 91 ? 8.791 -14.984 11.627 1.00 96.19 91 GLN A N 1
ATOM 739 C CA . GLN A 1 91 ? 9.405 -14.893 12.951 1.00 96.19 91 GLN A CA 1
ATOM 740 C C . GLN A 1 91 ? 8.513 -14.176 13.977 1.00 96.19 91 GLN A C 1
ATOM 742 O O . GLN A 1 91 ? 8.711 -14.370 15.175 1.00 96.19 91 GLN A O 1
ATOM 747 N N . ASP A 1 92 ? 7.523 -13.404 13.525 1.00 97.50 92 ASP A N 1
ATOM 748 C CA . ASP A 1 92 ? 6.583 -12.681 14.378 1.00 97.50 92 ASP A CA 1
ATOM 749 C C . ASP A 1 92 ? 5.212 -13.385 14.449 1.00 97.50 92 ASP A C 1
ATOM 751 O O . ASP A 1 92 ? 4.422 -13.383 13.500 1.00 97.50 92 ASP A O 1
ATOM 755 N N . MET A 1 93 ? 4.913 -13.992 15.602 1.00 96.56 93 MET A N 1
ATOM 756 C CA . MET A 1 93 ? 3.643 -14.698 15.829 1.00 96.56 93 MET A CA 1
ATOM 757 C C . MET A 1 93 ? 2.435 -13.755 15.868 1.00 96.56 93 MET A C 1
ATOM 759 O O . MET A 1 93 ? 1.348 -14.156 15.456 1.00 96.56 93 MET A O 1
ATOM 763 N N . TYR A 1 94 ? 2.595 -12.511 16.325 1.00 97.69 94 TYR A N 1
ATOM 764 C CA . TYR A 1 94 ? 1.500 -11.543 16.345 1.00 97.69 94 TYR A CA 1
ATOM 765 C C . TYR A 1 94 ? 1.105 -11.166 14.915 1.00 97.69 94 TYR A C 1
ATOM 767 O O . TYR A 1 94 ? -0.069 -11.223 14.548 1.00 97.69 94 TYR A O 1
ATOM 775 N N . LEU A 1 95 ? 2.090 -10.889 14.059 1.00 96.75 95 LEU A N 1
ATOM 776 C CA . LEU A 1 95 ? 1.866 -10.573 12.653 1.00 96.75 95 LEU A CA 1
ATOM 777 C C . LEU A 1 95 ? 1.299 -11.758 11.859 1.00 96.75 95 LEU A C 1
ATOM 779 O O . LEU A 1 95 ? 0.441 -11.576 10.988 1.00 96.75 95 LEU A O 1
ATOM 783 N N . LYS A 1 96 ? 1.779 -12.972 12.144 1.00 96.50 96 LYS A N 1
ATOM 784 C CA . LYS A 1 96 ? 1.407 -14.194 11.426 1.00 96.50 96 LYS A CA 1
ATOM 785 C C . LYS A 1 96 ? 0.077 -14.791 11.872 1.00 96.50 96 LYS A C 1
ATOM 787 O O . LYS A 1 96 ? -0.741 -15.121 11.017 1.00 96.50 96 LYS A O 1
ATOM 792 N N . ASP A 1 97 ? -0.123 -14.959 13.174 1.00 96.56 97 ASP A N 1
ATOM 793 C CA . ASP A 1 97 ? -1.208 -15.783 13.709 1.00 96.56 97 ASP A CA 1
ATOM 794 C C . ASP A 1 97 ? -2.389 -14.933 14.199 1.00 96.56 97 ASP A C 1
ATOM 796 O O . ASP A 1 97 ? -3.542 -15.332 14.008 1.00 96.56 97 ASP A O 1
ATOM 800 N N . GLU A 1 98 ? -2.124 -13.754 14.776 1.00 97.44 98 GLU A N 1
ATOM 801 C CA . GLU A 1 98 ? -3.171 -12.851 15.271 1.00 97.44 98 GLU A CA 1
ATOM 802 C C . GLU A 1 98 ? -3.657 -11.886 14.185 1.00 97.44 98 GLU A C 1
ATOM 804 O O . GLU A 1 98 ? -4.829 -11.912 13.812 1.00 97.44 98 GLU A O 1
ATOM 809 N N . LEU A 1 99 ? -2.758 -11.067 13.634 1.00 97.81 99 LEU A N 1
ATOM 810 C CA . LEU A 1 99 ? -3.094 -10.096 12.591 1.00 97.81 99 LEU A CA 1
ATOM 811 C C . LEU A 1 99 ? -3.301 -10.747 11.222 1.00 97.81 99 LEU A C 1
ATOM 813 O O . LEU A 1 99 ? -4.064 -10.236 10.399 1.00 97.81 99 LEU A O 1
ATOM 817 N N . LYS A 1 100 ? -2.601 -11.862 10.970 1.00 97.44 100 LYS A N 1
ATOM 818 C CA . LYS A 1 100 ? -2.610 -12.604 9.699 1.00 97.44 100 LYS A CA 1
ATOM 819 C C . LYS A 1 100 ? -2.347 -11.707 8.484 1.00 97.44 100 LYS A C 1
ATOM 821 O O . LYS A 1 100 ? -2.877 -11.952 7.405 1.00 97.44 100 LYS A O 1
ATOM 826 N N . THR A 1 101 ? -1.551 -10.652 8.647 1.00 97.50 101 THR A N 1
ATOM 827 C CA . THR A 1 101 ? -1.334 -9.625 7.618 1.00 97.50 101 THR A CA 1
ATOM 828 C C . THR A 1 101 ? -0.796 -10.242 6.334 1.00 97.50 101 THR A C 1
ATOM 830 O O . THR A 1 101 ? 0.200 -10.954 6.353 1.00 97.50 101 THR A O 1
ATOM 833 N N . VAL A 1 102 ? -1.407 -9.960 5.188 1.00 98.06 102 VAL A N 1
ATOM 834 C CA . VAL A 1 102 ? -0.936 -10.509 3.912 1.00 98.06 102 VAL A CA 1
ATOM 835 C C . VAL A 1 102 ? 0.051 -9.543 3.258 1.00 98.06 102 VAL A C 1
ATOM 837 O O . VAL A 1 102 ? -0.312 -8.433 2.877 1.00 98.06 102 VAL A O 1
ATOM 840 N N . PHE A 1 103 ? 1.297 -9.972 3.061 1.00 97.81 103 PHE A N 1
ATOM 841 C CA . PHE A 1 103 ? 2.246 -9.271 2.192 1.00 97.81 103 PHE A CA 1
ATOM 842 C C . PHE A 1 103 ? 2.181 -9.871 0.791 1.00 97.81 103 PHE A C 1
ATOM 844 O O . PHE A 1 103 ? 2.775 -10.917 0.526 1.00 97.81 103 PHE A O 1
ATOM 851 N N . LEU A 1 104 ? 1.443 -9.220 -0.109 1.00 96.81 104 LEU A N 1
ATOM 852 C CA . LEU A 1 104 ? 1.243 -9.699 -1.471 1.00 96.81 104 LEU A CA 1
ATOM 853 C C . LEU A 1 104 ? 2.522 -9.486 -2.294 1.00 96.81 104 LEU A C 1
ATOM 855 O O . LEU A 1 104 ? 2.782 -8.398 -2.819 1.00 96.81 104 LEU A O 1
ATOM 859 N N . GLY A 1 105 ? 3.342 -10.530 -2.348 1.00 95.69 105 GLY A N 1
ATOM 860 C CA . GLY A 1 105 ? 4.757 -10.435 -2.657 1.00 95.69 105 GLY A CA 1
ATOM 861 C C . GLY A 1 105 ? 5.078 -10.181 -4.122 1.00 95.69 105 GLY A C 1
ATOM 862 O O . GLY A 1 105 ? 4.461 -10.746 -5.021 1.00 95.69 105 GLY A O 1
ATOM 863 N N . GLU A 1 106 ? 6.101 -9.369 -4.363 1.00 97.69 106 GLU A N 1
ATOM 864 C CA . GLU A 1 106 ? 6.709 -9.125 -5.670 1.00 97.69 106 GLU A CA 1
ATOM 865 C C . GLU A 1 106 ? 7.884 -10.086 -5.864 1.00 97.69 106 GLU A C 1
ATOM 867 O O . GLU A 1 106 ? 9.037 -9.736 -5.647 1.00 97.69 106 GLU A O 1
ATOM 872 N N . VAL A 1 107 ? 7.575 -11.331 -6.223 1.00 96.88 107 VAL A N 1
ATOM 873 C CA . VAL A 1 107 ? 8.482 -12.485 -6.073 1.00 96.88 107 VAL A CA 1
ATOM 874 C C . VAL A 1 107 ? 9.530 -12.635 -7.178 1.00 96.88 107 VAL A C 1
ATOM 876 O O . VAL A 1 107 ? 10.483 -13.394 -7.028 1.00 96.88 107 VAL A O 1
ATOM 879 N N . LEU A 1 108 ? 9.364 -11.947 -8.308 1.00 96.88 108 LEU A N 1
ATOM 880 C CA . LEU A 1 108 ? 10.327 -11.971 -9.407 1.00 96.88 108 LEU A CA 1
ATOM 881 C C . LEU A 1 108 ? 10.307 -10.638 -10.146 1.00 96.88 108 LEU A C 1
ATOM 883 O O . LEU A 1 108 ? 9.243 -10.112 -10.462 1.00 96.88 108 LEU A O 1
ATOM 887 N N . GLY A 1 109 ? 11.486 -10.122 -10.478 1.00 96.00 109 GLY A N 1
ATOM 888 C CA . GLY A 1 109 ? 11.654 -8.922 -11.284 1.00 96.00 109 GLY A CA 1
ATOM 889 C C . GLY A 1 109 ? 12.669 -9.148 -12.397 1.00 96.00 109 GLY A C 1
ATOM 890 O O . GLY A 1 109 ? 13.712 -9.761 -12.180 1.00 96.00 109 GLY A O 1
ATOM 891 N N . GLN A 1 110 ? 12.385 -8.642 -13.596 1.00 96.00 110 GLN A N 1
ATOM 892 C CA . GLN A 1 110 ? 13.357 -8.603 -14.686 1.00 96.00 110 GLN A CA 1
ATOM 893 C C . GLN A 1 110 ? 13.327 -7.236 -15.366 1.00 96.00 110 GLN A C 1
ATOM 895 O O . GLN A 1 110 ? 12.266 -6.740 -15.728 1.00 96.00 110 GLN A O 1
ATOM 900 N N . SER A 1 111 ? 14.498 -6.636 -15.575 1.00 95.06 111 SER A N 1
ATOM 901 C CA . SER A 1 111 ? 14.650 -5.371 -16.298 1.00 95.06 111 SER A CA 1
ATOM 902 C C . SER A 1 111 ? 15.669 -5.522 -17.415 1.00 95.06 111 SER A C 1
ATOM 904 O O . SER A 1 111 ? 16.681 -6.202 -17.252 1.00 95.06 111 SER A O 1
ATOM 906 N N . TYR A 1 112 ? 15.438 -4.839 -18.531 1.00 93.19 112 TYR A N 1
ATOM 907 C CA . TYR A 1 112 ? 16.478 -4.609 -19.524 1.00 93.19 112 TYR A CA 1
ATOM 908 C C . TYR A 1 112 ? 17.316 -3.396 -19.109 1.00 93.19 112 TYR A C 1
ATOM 910 O O . TYR A 1 112 ? 16.779 -2.330 -18.807 1.00 93.19 112 TYR A O 1
ATOM 918 N N . LEU A 1 113 ? 18.635 -3.568 -19.087 1.00 87.94 113 LEU A N 1
ATOM 919 C CA . LEU A 1 113 ? 19.601 -2.499 -18.866 1.00 87.94 113 LEU A CA 1
ATOM 920 C C . LEU A 1 113 ? 20.803 -2.746 -19.775 1.00 87.94 113 LEU A C 1
ATOM 922 O O . LEU A 1 113 ? 21.433 -3.798 -19.695 1.00 87.94 113 LEU A O 1
ATOM 926 N N . ASN A 1 114 ? 21.136 -1.768 -20.615 1.00 87.50 114 ASN A N 1
ATOM 927 C CA . ASN A 1 114 ? 22.309 -1.830 -21.478 1.00 87.50 114 ASN A CA 1
ATOM 928 C C . ASN A 1 114 ? 23.221 -0.630 -21.208 1.00 87.50 114 ASN A C 1
ATOM 930 O O . ASN A 1 114 ? 22.945 0.498 -21.615 1.00 87.50 114 ASN A O 1
ATOM 934 N N . THR A 1 115 ? 24.321 -0.896 -20.506 1.00 85.38 115 THR A N 1
ATOM 935 C CA . THR A 1 115 ? 25.309 0.109 -20.094 1.00 85.38 115 THR A CA 1
ATOM 936 C C . THR A 1 115 ? 26.248 0.542 -21.220 1.00 85.38 115 THR A C 1
ATOM 938 O O . THR A 1 115 ? 26.993 1.501 -21.040 1.00 85.38 115 THR A O 1
ATOM 941 N N . GLN A 1 116 ? 26.206 -0.127 -22.378 1.00 87.25 116 GLN A N 1
ATOM 942 C CA . GLN A 1 116 ? 26.997 0.228 -23.563 1.00 87.25 116 GLN A CA 1
ATOM 943 C C . GLN A 1 116 ? 26.314 1.293 -24.432 1.00 87.25 116 GLN A C 1
ATOM 945 O O . GLN A 1 116 ? 26.931 1.835 -25.347 1.00 87.25 116 GLN A O 1
ATOM 950 N N . LEU A 1 117 ? 25.043 1.608 -24.162 1.00 87.25 117 LEU A N 1
ATOM 951 C CA . LEU A 1 117 ? 24.321 2.671 -24.859 1.00 87.25 117 LEU A CA 1
ATOM 952 C C . LEU A 1 117 ? 24.882 4.050 -24.498 1.00 87.25 117 LEU A C 1
ATOM 954 O O . LEU A 1 117 ? 25.444 4.248 -23.419 1.00 87.25 117 LEU A O 1
ATOM 958 N N . SER A 1 118 ? 24.673 5.040 -25.368 1.00 89.69 118 SER A N 1
ATOM 959 C CA . SER A 1 118 ? 25.017 6.428 -25.044 1.00 89.69 118 SER A CA 1
ATOM 960 C C . SER A 1 118 ? 24.239 6.915 -23.805 1.00 89.69 118 SER A C 1
ATOM 962 O O . SER A 1 118 ? 23.103 6.481 -23.594 1.00 89.69 118 SER A O 1
ATOM 964 N N . PRO A 1 119 ? 24.776 7.848 -22.993 1.00 88.94 119 PRO A N 1
ATOM 965 C CA . PRO A 1 119 ? 24.082 8.343 -21.795 1.00 88.94 119 PRO A CA 1
ATOM 966 C C . PRO A 1 119 ? 22.674 8.897 -22.072 1.00 88.94 119 PRO A C 1
ATOM 968 O O . PRO A 1 119 ? 21.747 8.697 -21.284 1.00 88.94 119 PRO A O 1
ATOM 971 N N . TYR A 1 120 ? 22.497 9.550 -23.226 1.00 88.75 120 TYR A N 1
ATOM 972 C CA . TYR A 1 120 ? 21.192 10.021 -23.690 1.00 88.75 120 TYR A CA 1
ATOM 973 C C . TYR A 1 120 ? 20.220 8.853 -23.885 1.00 88.75 120 TYR A C 1
ATOM 975 O O . TYR A 1 120 ? 19.110 8.869 -23.354 1.00 88.75 120 TYR A O 1
ATOM 983 N N . LYS A 1 121 ? 20.664 7.807 -24.588 1.00 88.94 121 LYS A N 1
ATOM 984 C CA . LYS A 1 121 ? 19.844 6.634 -24.879 1.00 88.94 121 LYS A CA 1
ATOM 985 C C . LYS A 1 121 ? 19.508 5.845 -23.616 1.00 88.94 121 LYS A C 1
ATOM 987 O O . LYS A 1 121 ? 18.354 5.473 -23.436 1.00 88.94 121 LYS A O 1
ATOM 992 N N . GLN A 1 122 ? 20.472 5.672 -22.707 1.00 88.69 122 GLN A N 1
ATOM 993 C CA . GLN A 1 122 ? 20.235 5.052 -21.397 1.00 88.69 122 GLN A CA 1
ATOM 994 C C . GLN A 1 122 ? 19.126 5.773 -20.626 1.00 88.69 122 GLN A C 1
ATOM 996 O O . GLN A 1 122 ? 18.252 5.119 -20.070 1.00 88.69 122 GLN A O 1
ATOM 1001 N N . THR A 1 123 ? 19.131 7.110 -20.636 1.00 86.75 123 THR A N 1
ATOM 1002 C CA . THR A 1 123 ? 18.093 7.927 -19.986 1.00 86.75 123 THR A CA 1
ATOM 1003 C C . THR A 1 123 ? 16.734 7.772 -20.674 1.00 86.75 123 THR A C 1
ATOM 1005 O O . THR A 1 123 ? 15.716 7.659 -19.995 1.00 86.75 123 THR A O 1
ATOM 1008 N N . GLN A 1 124 ? 16.706 7.735 -22.010 1.00 87.94 124 GLN A N 1
ATOM 1009 C CA . GLN A 1 124 ? 15.477 7.588 -22.795 1.00 87.94 124 GLN A CA 1
ATOM 1010 C C . GLN A 1 124 ? 14.755 6.265 -22.499 1.00 87.94 124 GLN A C 1
ATOM 1012 O O . GLN A 1 124 ? 13.543 6.265 -22.298 1.00 87.94 124 GLN A O 1
ATOM 1017 N N . VAL A 1 125 ? 15.494 5.153 -22.431 1.00 91.25 125 VAL A N 1
ATOM 1018 C CA . VAL A 1 125 ? 14.919 3.808 -22.233 1.00 91.25 125 VAL A CA 1
ATOM 1019 C C . VAL A 1 125 ? 14.912 3.357 -20.768 1.00 91.25 125 VAL A C 1
ATOM 1021 O O . VAL A 1 125 ? 14.547 2.217 -20.470 1.00 91.25 125 VAL A O 1
ATOM 1024 N N . TYR A 1 126 ? 15.301 4.236 -19.838 1.00 91.19 126 TYR A N 1
ATOM 1025 C CA . TYR A 1 126 ? 15.399 3.911 -18.418 1.00 91.19 126 TYR A CA 1
ATOM 1026 C C . TYR A 1 126 ? 14.039 3.490 -17.854 1.00 91.19 126 TYR A C 1
ATOM 1028 O O . TYR A 1 126 ? 13.098 4.280 -17.772 1.00 91.19 126 TYR A O 1
ATOM 1036 N N . GLY A 1 127 ? 13.942 2.221 -17.460 1.00 92.44 127 GLY A N 1
ATOM 1037 C CA . GLY A 1 127 ? 12.720 1.636 -16.916 1.00 92.44 127 GLY A CA 1
ATOM 1038 C C . GLY A 1 127 ? 11.574 1.466 -17.915 1.00 92.44 127 GLY A C 1
ATOM 1039 O O . GLY A 1 127 ? 10.434 1.241 -17.506 1.00 92.44 127 GLY A O 1
ATOM 1040 N N . ALA A 1 128 ? 11.862 1.571 -19.216 1.00 95.00 128 ALA A N 1
ATOM 1041 C CA . ALA A 1 128 ? 10.884 1.387 -20.286 1.00 95.00 128 ALA A CA 1
ATOM 1042 C C . ALA A 1 128 ? 10.631 -0.093 -20.628 1.00 95.00 128 ALA A C 1
ATOM 1044 O O . ALA A 1 128 ? 9.592 -0.405 -21.207 1.00 95.00 128 ALA A O 1
ATOM 1045 N N . LEU A 1 129 ? 11.554 -0.996 -20.277 1.00 96.12 129 LEU A N 1
ATOM 1046 C CA . LEU A 1 129 ? 11.451 -2.431 -20.540 1.00 96.12 129 LEU A CA 1
ATOM 1047 C C . LEU A 1 129 ? 11.811 -3.236 -19.289 1.00 96.12 129 LEU A C 1
ATOM 1049 O O . LEU A 1 129 ? 12.973 -3.323 -18.892 1.00 96.12 129 LEU A O 1
ATOM 1053 N N . GLY A 1 130 ? 10.797 -3.845 -18.688 1.00 96.69 130 GLY A N 1
ATOM 1054 C CA . GLY A 1 130 ? 10.925 -4.661 -17.494 1.00 96.69 130 GLY A CA 1
ATOM 1055 C C . GLY A 1 130 ? 9.582 -5.239 -17.074 1.00 96.69 130 GLY A C 1
ATOM 1056 O O . GLY A 1 130 ? 8.579 -5.060 -17.760 1.00 96.69 130 GLY A O 1
ATOM 1057 N N . VAL A 1 131 ? 9.574 -5.949 -15.958 1.00 97.75 131 VAL A N 1
ATOM 1058 C CA . VAL A 1 131 ? 8.404 -6.637 -15.417 1.00 97.75 131 VAL A CA 1
ATOM 1059 C C . VAL A 1 131 ? 8.665 -6.989 -13.953 1.00 97.75 131 VAL A C 1
ATOM 1061 O O . VAL A 1 131 ? 9.797 -7.297 -13.577 1.00 97.75 131 VAL A O 1
ATOM 1064 N N . ILE A 1 132 ? 7.612 -6.965 -13.143 1.00 98.25 132 ILE A N 1
ATOM 1065 C CA . ILE A 1 132 ? 7.564 -7.571 -11.813 1.00 98.25 132 ILE A CA 1
ATOM 1066 C C . ILE A 1 132 ? 6.377 -8.539 -11.783 1.00 98.25 132 ILE A C 1
ATOM 1068 O O . ILE A 1 132 ? 5.261 -8.158 -12.140 1.00 98.25 132 ILE A O 1
ATOM 1072 N N . TRP A 1 133 ? 6.610 -9.773 -11.345 1.00 98.12 133 TRP A N 1
ATOM 1073 C CA . TRP A 1 133 ? 5.561 -10.734 -11.017 1.00 98.12 133 TRP A CA 1
ATOM 1074 C C . TRP A 1 133 ? 5.173 -10.565 -9.558 1.00 98.12 133 TRP A C 1
ATOM 1076 O O . TRP A 1 133 ? 6.025 -10.626 -8.670 1.00 98.12 133 TRP A O 1
ATOM 1086 N N . ARG A 1 134 ? 3.880 -10.370 -9.315 1.00 98.25 134 ARG A N 1
ATOM 1087 C CA . ARG A 1 134 ? 3.315 -10.264 -7.973 1.00 98.25 134 ARG A CA 1
ATOM 1088 C C . ARG A 1 134 ? 2.335 -11.391 -7.719 1.00 98.25 134 ARG A C 1
ATOM 1090 O O . ARG A 1 134 ? 1.573 -11.759 -8.607 1.00 98.25 134 ARG A O 1
ATOM 1097 N N . GLU A 1 135 ? 2.370 -11.946 -6.518 1.00 98.06 135 GLU A N 1
ATOM 1098 C CA . GLU A 1 135 ? 1.421 -12.965 -6.078 1.00 98.06 135 GLU A CA 1
ATOM 1099 C C . GLU A 1 135 ? -0.022 -12.517 -6.274 1.00 98.06 135 GLU A C 1
ATOM 1101 O O . GLU A 1 135 ? -0.345 -11.330 -6.199 1.00 98.06 135 GLU A O 1
ATOM 1106 N N . ASN A 1 136 ? -0.891 -13.486 -6.536 1.00 97.62 136 ASN A N 1
ATOM 1107 C CA . ASN A 1 136 ? -2.307 -13.228 -6.686 1.00 97.62 136 ASN A CA 1
ATOM 1108 C C . ASN A 1 136 ? -2.996 -13.252 -5.320 1.00 97.62 136 ASN A C 1
ATOM 1110 O O . ASN A 1 136 ? -2.693 -14.106 -4.489 1.00 97.62 136 ASN A O 1
ATOM 1114 N N . ILE A 1 137 ? -3.936 -12.332 -5.093 1.00 97.31 137 ILE A N 1
ATOM 1115 C CA . ILE A 1 137 ? -4.687 -12.274 -3.834 1.00 97.31 137 ILE A CA 1
ATOM 1116 C C . ILE A 1 137 ? -5.466 -13.571 -3.601 1.00 97.31 137 ILE A C 1
ATOM 1118 O O . ILE A 1 137 ? -5.515 -14.043 -2.473 1.00 97.31 137 ILE A O 1
ATOM 1122 N N . TYR A 1 138 ? -5.955 -14.210 -4.670 1.00 96.50 138 TYR A N 1
ATOM 1123 C CA . TYR A 1 138 ? -6.667 -15.488 -4.599 1.00 96.50 138 TYR A CA 1
ATOM 1124 C C . TYR A 1 138 ? -5.810 -16.646 -4.065 1.00 96.50 138 TYR A C 1
ATOM 1126 O O . TYR A 1 138 ? -6.357 -17.670 -3.681 1.00 96.50 138 TYR A O 1
ATOM 1134 N N . HIS A 1 139 ? -4.480 -16.503 -4.004 1.00 96.00 139 HIS A N 1
ATOM 1135 C CA . HIS A 1 139 ? -3.604 -17.494 -3.364 1.00 96.00 139 HIS A CA 1
ATOM 1136 C C . HIS A 1 139 ? -3.554 -17.343 -1.834 1.00 96.00 139 HIS A C 1
ATOM 1138 O O . HIS A 1 139 ? -3.007 -18.207 -1.155 1.00 96.00 139 HIS A O 1
ATOM 1144 N N . MET A 1 140 ? -4.065 -16.226 -1.308 1.00 96.06 140 MET A N 1
ATOM 1145 C CA . MET A 1 140 ? -3.977 -15.823 0.102 1.00 96.06 140 MET A CA 1
ATOM 1146 C C . MET A 1 140 ? -5.334 -15.849 0.815 1.00 96.06 140 MET A C 1
ATOM 1148 O O . MET A 1 140 ? -5.388 -15.691 2.040 1.00 96.06 140 MET A O 1
ATOM 1152 N N . LEU A 1 141 ? -6.417 -15.992 0.049 1.00 96.69 141 LEU A N 1
ATOM 1153 C CA . LEU A 1 141 ? -7.769 -16.146 0.570 1.00 96.69 141 LEU A CA 1
ATOM 1154 C C . LEU A 1 141 ? -7.979 -17.593 1.010 1.00 96.69 141 LEU A C 1
ATOM 1156 O O . LEU A 1 141 ? -7.530 -18.524 0.337 1.00 96.69 141 LEU A O 1
ATOM 1160 N N . ILE A 1 142 ? -8.645 -17.765 2.145 1.00 93.88 142 ILE A N 1
ATOM 1161 C CA . ILE A 1 142 ? -9.220 -19.055 2.534 1.00 93.88 142 ILE A CA 1
ATOM 1162 C C . ILE A 1 142 ? -10.685 -19.113 2.096 1.00 93.88 142 ILE A C 1
ATOM 1164 O O . ILE A 1 142 ? -11.232 -18.125 1.604 1.00 93.88 142 ILE A O 1
ATOM 1168 N N . ASP A 1 143 ? -11.305 -20.279 2.269 1.00 90.12 143 ASP A N 1
ATOM 1169 C CA . ASP A 1 143 ? -12.733 -20.461 2.027 1.00 90.12 143 ASP A CA 1
ATOM 1170 C C . ASP A 1 143 ? -13.530 -19.338 2.729 1.00 90.12 143 ASP A C 1
ATOM 1172 O O . ASP A 1 143 ? -13.233 -18.953 3.861 1.00 90.12 143 ASP A O 1
ATOM 1176 N N . GLU A 1 144 ? -14.526 -18.802 2.025 1.00 93.19 144 GLU A N 1
ATOM 1177 C CA . GLU A 1 144 ? -15.503 -17.796 2.464 1.00 93.19 144 GLU A CA 1
ATOM 1178 C C . GLU A 1 144 ? -14.978 -16.358 2.606 1.00 93.19 144 GLU A C 1
ATOM 1180 O O . GLU A 1 144 ? -15.760 -15.434 2.872 1.00 93.19 144 GLU A O 1
ATOM 1185 N N . GLU A 1 145 ? -13.689 -16.142 2.341 1.00 97.44 145 GLU A N 1
ATOM 1186 C CA . GLU A 1 145 ? -13.108 -14.811 2.223 1.00 97.44 145 GLU A CA 1
ATOM 1187 C C . GLU A 1 145 ? -13.221 -14.241 0.809 1.00 97.44 145 GLU A C 1
ATOM 1189 O O . GLU A 1 145 ? -13.107 -14.937 -0.200 1.00 97.44 145 GLU A O 1
ATOM 1194 N N . ASP A 1 146 ? -13.356 -12.921 0.748 1.00 97.88 146 ASP A N 1
ATOM 1195 C CA . ASP A 1 146 ? -13.175 -12.135 -0.468 1.00 97.88 146 ASP A CA 1
ATOM 1196 C C . ASP A 1 146 ? -12.315 -10.902 -0.151 1.00 97.88 146 ASP A C 1
ATOM 1198 O O . ASP A 1 146 ? -12.074 -10.575 1.018 1.00 97.88 146 ASP A O 1
ATOM 1202 N N . ALA A 1 147 ? -11.818 -10.223 -1.184 1.00 97.94 147 ALA A N 1
ATOM 1203 C CA . ALA A 1 147 ? -10.974 -9.051 -1.032 1.00 97.94 147 ALA A CA 1
ATOM 1204 C C . ALA A 1 147 ? -11.394 -7.894 -1.935 1.00 97.94 147 ALA A C 1
ATOM 1206 O O . ALA A 1 147 ? -11.559 -8.034 -3.146 1.00 97.94 147 ALA A O 1
ATOM 1207 N N . ILE A 1 148 ? -11.435 -6.699 -1.350 1.00 97.62 148 ILE A N 1
ATOM 1208 C CA . ILE A 1 148 ? -11.688 -5.452 -2.075 1.00 97.62 148 ILE A CA 1
ATOM 1209 C C . ILE A 1 148 ? -10.519 -4.479 -1.906 1.00 97.62 148 ILE A C 1
ATOM 1211 O O . ILE A 1 148 ? -9.856 -4.477 -0.866 1.00 97.62 148 ILE A O 1
ATOM 1215 N N . PRO A 1 149 ? -10.231 -3.623 -2.898 1.00 97.44 149 PRO A N 1
ATOM 1216 C CA . PRO A 1 149 ? -9.264 -2.553 -2.701 1.00 97.44 149 PRO A CA 1
ATOM 1217 C C . PRO A 1 149 ? -9.807 -1.544 -1.677 1.00 97.44 149 PRO A C 1
ATOM 1219 O O . PRO A 1 149 ? -11.007 -1.271 -1.645 1.00 97.44 149 PRO A O 1
ATOM 1222 N N . PHE A 1 150 ? -8.932 -0.963 -0.851 1.00 97.56 150 PHE A N 1
ATOM 1223 C CA . PHE A 1 150 ? -9.353 -0.044 0.220 1.00 97.56 150 PHE A CA 1
ATOM 1224 C C . PHE A 1 150 ? -10.155 1.153 -0.302 1.00 97.56 150 PHE A C 1
ATOM 1226 O O . PHE A 1 150 ? -11.098 1.594 0.347 1.00 97.56 150 PHE A O 1
ATOM 1233 N N . ASN A 1 151 ? -9.845 1.645 -1.505 1.00 96.56 151 ASN A N 1
ATOM 1234 C CA . ASN A 1 151 ? -10.567 2.774 -2.089 1.00 96.56 151 ASN A CA 1
ATOM 1235 C C . ASN A 1 151 ? -12.020 2.472 -2.481 1.00 96.56 151 ASN A C 1
ATOM 1237 O O . ASN A 1 151 ? -12.780 3.403 -2.735 1.00 96.56 151 ASN A O 1
ATOM 1241 N N . ALA A 1 152 ? -12.431 1.201 -2.512 1.00 97.50 152 ALA A N 1
ATOM 1242 C CA . ALA A 1 152 ? -13.836 0.845 -2.678 1.00 97.50 152 ALA A CA 1
ATOM 1243 C C . ALA A 1 152 ? -14.674 1.167 -1.426 1.00 97.50 152 ALA A C 1
ATOM 1245 O O . ALA A 1 152 ? -15.878 1.373 -1.547 1.00 97.50 152 ALA A O 1
ATOM 1246 N N . LEU A 1 153 ? -14.059 1.256 -0.239 1.00 98.12 153 LEU A N 1
ATOM 1247 C CA . LEU A 1 153 ? -14.767 1.463 1.033 1.00 98.12 153 LEU A CA 1
ATOM 1248 C C . LEU A 1 153 ? -15.476 2.817 1.125 1.00 98.12 153 LEU A C 1
ATOM 1250 O O . LEU A 1 153 ? -16.511 2.927 1.774 1.00 98.12 153 LEU A O 1
ATOM 1254 N N . TYR A 1 154 ? -14.938 3.821 0.437 1.00 97.31 154 TYR A N 1
ATOM 1255 C CA . TYR A 1 154 ? -15.494 5.170 0.338 1.00 97.31 154 TYR A CA 1
ATOM 1256 C C . TYR A 1 154 ? -15.995 5.487 -1.080 1.00 97.31 154 TYR A C 1
ATOM 1258 O O . TYR A 1 154 ? -16.116 6.647 -1.479 1.00 97.31 154 TYR A O 1
ATOM 1266 N N . ALA A 1 155 ? -16.294 4.446 -1.865 1.00 97.44 155 ALA A N 1
ATOM 1267 C CA . ALA A 1 155 ? -16.926 4.585 -3.166 1.00 97.44 155 ALA A CA 1
ATOM 1268 C C . ALA A 1 155 ? -18.457 4.567 -3.047 1.00 97.44 155 ALA A C 1
ATOM 1270 O O . ALA A 1 155 ? -19.048 3.947 -2.158 1.00 97.44 155 ALA A O 1
ATOM 1271 N N . SER A 1 156 ? -19.115 5.224 -3.996 1.00 97.69 156 SER A N 1
ATOM 1272 C CA . SER A 1 156 ? -20.562 5.148 -4.189 1.00 97.69 156 SER A CA 1
ATOM 1273 C C . SER A 1 156 ? -20.867 4.877 -5.654 1.00 97.69 156 SER A C 1
ATOM 1275 O O . SER A 1 156 ? -20.082 5.237 -6.537 1.00 97.69 156 SER A O 1
ATOM 1277 N N . ASP A 1 157 ? -21.993 4.225 -5.915 1.00 96.44 157 ASP A N 1
ATOM 1278 C CA . ASP A 1 157 ? -22.473 4.044 -7.277 1.00 96.44 157 ASP A CA 1
ATOM 1279 C C . ASP A 1 157 ? -23.006 5.362 -7.879 1.00 96.44 157 ASP A C 1
ATOM 1281 O O . ASP A 1 157 ? -22.986 6.431 -7.262 1.00 96.44 157 ASP A O 1
ATOM 1285 N N . LYS A 1 158 ? -23.487 5.290 -9.123 1.00 96.38 158 LYS A N 1
ATOM 1286 C CA . LYS A 1 158 ? -24.036 6.444 -9.855 1.00 96.38 158 LYS A CA 1
ATOM 1287 C C . LYS A 1 158 ? -25.268 7.079 -9.192 1.00 96.38 158 LYS A C 1
ATOM 1289 O O . LYS A 1 158 ? -25.568 8.233 -9.488 1.00 96.38 158 LYS A O 1
ATOM 1294 N N . ASP A 1 159 ? -25.979 6.326 -8.356 1.00 96.44 159 ASP A N 1
ATOM 1295 C CA . ASP A 1 159 ? -27.194 6.753 -7.665 1.00 96.44 159 ASP A CA 1
ATOM 1296 C C . ASP A 1 159 ? -26.862 7.226 -6.231 1.00 96.44 159 ASP A C 1
ATOM 1298 O O . ASP A 1 159 ? -27.747 7.647 -5.487 1.00 96.44 159 ASP A O 1
ATOM 1302 N N . GLY A 1 160 ? -25.572 7.222 -5.865 1.00 95.94 160 GLY A N 1
ATOM 1303 C CA . GLY A 1 160 ? -25.056 7.679 -4.580 1.00 95.94 160 GLY A CA 1
ATOM 1304 C C . GLY A 1 160 ? -25.102 6.623 -3.479 1.00 95.94 160 GLY A C 1
ATOM 1305 O O . GLY A 1 160 ? -24.842 6.966 -2.329 1.00 95.94 160 GLY A O 1
ATOM 1306 N N . VAL A 1 161 ? -25.410 5.362 -3.799 1.00 97.62 161 VAL A N 1
ATOM 1307 C CA . VAL A 1 161 ? -25.447 4.279 -2.810 1.00 97.62 161 VAL A CA 1
ATOM 1308 C C . VAL A 1 161 ? -24.012 3.863 -2.469 1.00 97.62 161 VAL A C 1
ATOM 1310 O O . VAL A 1 161 ? -23.257 3.502 -3.380 1.00 97.62 161 VAL A O 1
ATOM 1313 N N . PRO A 1 162 ? -23.602 3.903 -1.186 1.00 98.38 162 PRO A N 1
ATOM 1314 C CA . PRO A 1 162 ? -22.287 3.429 -0.767 1.00 98.38 162 PRO A CA 1
ATOM 1315 C C . PRO A 1 162 ? -22.031 1.973 -1.160 1.00 98.38 162 PRO A C 1
ATOM 1317 O O . PRO A 1 162 ? -22.903 1.119 -1.007 1.00 98.38 162 PRO A O 1
ATOM 1320 N N . PHE A 1 163 ? -20.805 1.653 -1.581 1.00 98.12 163 PHE A N 1
ATOM 1321 C CA . PHE A 1 163 ? -20.418 0.268 -1.881 1.00 98.12 163 PHE A CA 1
ATOM 1322 C C . PHE A 1 163 ? -20.630 -0.663 -0.672 1.00 98.12 163 PHE A C 1
ATOM 1324 O O . PHE A 1 163 ? -21.114 -1.785 -0.812 1.00 98.12 163 PHE A O 1
ATOM 1331 N N . ILE A 1 164 ? -20.324 -0.166 0.530 1.00 98.38 164 ILE A N 1
ATOM 1332 C CA . ILE A 1 164 ? -20.422 -0.913 1.792 1.00 98.38 164 ILE A CA 1
ATOM 1333 C C . ILE A 1 164 ? -21.830 -0.911 2.412 1.00 98.38 164 ILE A C 1
ATOM 1335 O O . ILE A 1 164 ? -22.016 -1.444 3.503 1.00 98.38 164 ILE A O 1
ATOM 1339 N N . GLU A 1 165 ? -22.837 -0.342 1.741 1.00 98.38 165 GLU A N 1
ATOM 1340 C CA . GLU A 1 165 ? -24.194 -0.150 2.281 1.00 98.38 165 GLU A CA 1
ATOM 1341 C C . GLU A 1 165 ? -24.808 -1.449 2.832 1.00 98.38 165 GLU A C 1
ATOM 1343 O O . GLU A 1 165 ? -25.399 -1.469 3.913 1.00 98.38 165 GLU A O 1
ATOM 1348 N N . ASN A 1 166 ? -24.655 -2.564 2.111 1.00 98.25 166 ASN A N 1
ATOM 1349 C CA . ASN A 1 166 ? -25.205 -3.852 2.543 1.00 98.25 166 ASN A CA 1
ATOM 1350 C C . ASN A 1 166 ? -24.495 -4.402 3.787 1.00 98.25 166 ASN A C 1
ATOM 1352 O O . ASN A 1 166 ? -25.146 -4.994 4.646 1.00 98.25 166 ASN A O 1
ATOM 1356 N N . TRP A 1 167 ? -23.187 -4.172 3.917 1.00 98.56 167 TRP A N 1
ATOM 1357 C CA . TRP A 1 167 ? -22.421 -4.582 5.096 1.00 98.56 167 TRP A CA 1
ATOM 1358 C C . TRP A 1 167 ? -22.836 -3.761 6.311 1.00 98.56 167 TRP A C 1
ATOM 1360 O O . TRP A 1 167 ? -23.077 -4.309 7.383 1.00 98.56 167 TRP A O 1
ATOM 1370 N N . ILE A 1 168 ? -23.025 -2.455 6.125 1.00 98.56 168 ILE A N 1
ATOM 1371 C CA . ILE A 1 168 ? -23.482 -1.554 7.181 1.00 98.56 168 ILE A CA 1
ATOM 1372 C C . ILE A 1 168 ? -24.901 -1.914 7.641 1.00 98.56 168 ILE A C 1
ATOM 1374 O O . ILE A 1 168 ? -25.152 -1.969 8.844 1.00 98.56 168 ILE A O 1
ATOM 1378 N N . LYS A 1 169 ? -25.817 -2.249 6.722 1.00 98.44 169 LYS A N 1
ATOM 1379 C CA . LYS A 1 169 ? -27.159 -2.757 7.071 1.00 98.44 169 LYS A CA 1
ATOM 1380 C C . LYS A 1 169 ? -27.120 -4.060 7.866 1.00 98.44 169 LYS A C 1
ATOM 1382 O O . LYS A 1 169 ? -27.965 -4.261 8.735 1.00 98.44 169 LYS A O 1
ATOM 1387 N N . GLN A 1 170 ? -26.182 -4.946 7.546 1.00 98.50 170 GLN A N 1
ATOM 1388 C CA . GLN A 1 170 ? -26.072 -6.257 8.176 1.00 98.50 170 GLN A CA 1
ATOM 1389 C C . GLN A 1 170 ? -25.423 -6.194 9.563 1.00 98.50 170 GLN A C 1
ATOM 1391 O O . GLN A 1 170 ? -25.909 -6.837 10.492 1.00 98.50 170 GLN A O 1
ATOM 1396 N N . TYR A 1 171 ? -24.334 -5.439 9.705 1.00 98.69 171 TYR A N 1
ATOM 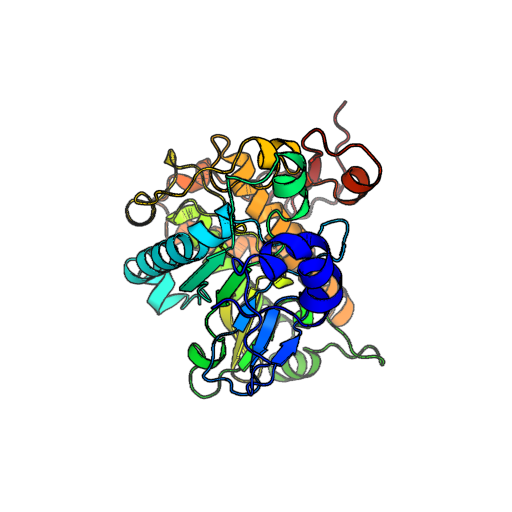1397 C CA . TYR A 1 171 ? -23.490 -5.449 10.903 1.00 98.69 171 TYR A CA 1
ATOM 1398 C C . TYR A 1 171 ? -23.666 -4.214 11.799 1.00 98.69 171 TYR A C 1
ATOM 1400 O O . TYR A 1 171 ? -23.248 -4.234 12.954 1.00 98.69 171 TYR A O 1
ATOM 1408 N N . GLY A 1 172 ? -24.308 -3.157 11.295 1.00 98.62 172 GLY A N 1
ATOM 1409 C CA . GLY A 1 172 ? -24.399 -1.855 11.951 1.00 98.62 172 GLY A CA 1
ATOM 1410 C C . GLY A 1 172 ? -23.156 -0.998 11.699 1.00 98.62 172 GLY A C 1
ATOM 1411 O O . GLY A 1 172 ? -22.029 -1.493 11.734 1.00 98.62 172 GLY A O 1
ATOM 1412 N N . SER A 1 173 ? -23.358 0.301 11.463 1.00 98.31 173 SER A N 1
ATOM 1413 C CA . SER A 1 173 ? -22.284 1.227 11.079 1.00 98.31 173 SER A CA 1
ATOM 1414 C C . SER A 1 173 ? -21.183 1.320 12.129 1.00 98.31 173 SER A C 1
ATOM 1416 O O . SER A 1 173 ? -20.013 1.159 11.807 1.00 98.31 173 SER A O 1
ATOM 1418 N N . GLU A 1 174 ? -21.542 1.502 13.398 1.00 98.62 174 GLU A N 1
ATOM 1419 C CA . GLU A 1 174 ? -20.561 1.642 14.477 1.00 98.62 174 GLU A CA 1
ATOM 1420 C C . GLU A 1 174 ? -19.718 0.374 14.681 1.00 98.62 174 GLU A C 1
ATOM 1422 O O . GLU A 1 174 ? -18.492 0.452 14.769 1.00 98.62 174 GLU A O 1
ATOM 1427 N N . ALA A 1 175 ? -20.355 -0.799 14.742 1.00 98.75 175 ALA A N 1
ATOM 1428 C CA . ALA A 1 175 ? -19.653 -2.061 14.968 1.00 98.75 175 ALA A CA 1
ATOM 1429 C C . ALA A 1 175 ? -18.723 -2.404 13.798 1.00 98.75 175 ALA A C 1
ATOM 1431 O O . ALA A 1 175 ? -17.575 -2.794 14.017 1.00 98.75 175 ALA A O 1
ATOM 1432 N N . TRP A 1 176 ? -19.200 -2.205 12.567 1.00 98.81 176 TRP A N 1
ATOM 1433 C CA . TRP A 1 176 ? -18.402 -2.415 11.367 1.00 98.81 176 TRP A CA 1
ATOM 1434 C C . TRP A 1 176 ? -17.212 -1.449 11.304 1.00 98.81 176 TRP A C 1
ATOM 1436 O O . TRP A 1 176 ? -16.086 -1.893 11.095 1.00 98.81 176 TRP A O 1
ATOM 1446 N N . THR A 1 177 ? -17.423 -0.152 11.564 1.00 98.88 177 THR A N 1
ATOM 1447 C CA . THR A 1 177 ? -16.349 0.855 11.532 1.00 98.88 177 THR A CA 1
ATOM 1448 C C . THR A 1 177 ? -15.288 0.582 12.595 1.00 98.88 177 THR A C 1
ATOM 1450 O O . THR A 1 177 ? -14.100 0.599 12.281 1.00 98.88 177 THR A O 1
ATOM 1453 N N . LYS A 1 178 ? -15.677 0.254 13.835 1.00 98.81 178 LYS A N 1
ATOM 1454 C CA . LYS A 1 178 ? -14.721 -0.116 14.897 1.00 98.81 178 LYS A CA 1
ATOM 1455 C C . LYS A 1 178 ? -13.873 -1.327 14.510 1.00 98.81 178 LYS A C 1
ATOM 1457 O O . LYS A 1 178 ? -12.658 -1.307 14.701 1.00 98.81 178 LYS A O 1
ATOM 1462 N N . GLN A 1 179 ? -14.503 -2.360 13.948 1.00 98.88 179 GLN A N 1
ATOM 1463 C CA . GLN A 1 179 ? -13.794 -3.547 13.479 1.00 98.88 179 GLN A CA 1
ATOM 1464 C C . GLN A 1 179 ? -12.839 -3.213 12.330 1.00 98.88 179 GLN A C 1
ATOM 1466 O O . GLN A 1 179 ? -11.679 -3.622 12.362 1.00 98.88 179 GLN A O 1
ATOM 1471 N N . PHE A 1 180 ? -13.310 -2.464 11.332 1.00 98.88 180 PHE A N 1
ATOM 1472 C CA . PHE A 1 180 ? -12.499 -2.037 10.197 1.00 98.88 180 PHE A CA 1
ATOM 1473 C C . PHE A 1 180 ? -11.253 -1.277 10.662 1.00 98.88 180 PHE A C 1
ATOM 1475 O O . PHE A 1 180 ? -10.141 -1.640 10.279 1.00 98.88 180 PHE A O 1
ATOM 1482 N N . LEU A 1 181 ? -11.426 -0.273 11.527 1.00 98.88 181 LEU A N 1
ATOM 1483 C CA . LEU A 1 181 ? -10.322 0.516 12.069 1.00 98.88 181 LEU A CA 1
ATOM 1484 C C . LEU A 1 181 ? -9.320 -0.381 12.808 1.00 98.88 181 LEU A C 1
ATOM 1486 O O . LEU A 1 181 ? -8.121 -0.304 12.544 1.00 98.88 181 LEU A O 1
ATOM 1490 N N . ALA A 1 182 ? -9.786 -1.292 13.668 1.00 98.75 182 ALA A N 1
ATOM 1491 C CA . ALA A 1 182 ? -8.903 -2.214 14.382 1.00 98.75 182 ALA A CA 1
ATOM 1492 C C . ALA A 1 182 ? -8.093 -3.114 13.428 1.00 98.75 182 ALA A C 1
ATOM 1494 O O . ALA A 1 182 ? -6.881 -3.251 13.598 1.00 98.75 182 ALA A O 1
ATOM 1495 N N . VAL A 1 183 ? -8.746 -3.684 12.411 1.00 98.69 183 VAL A N 1
ATOM 1496 C CA . VAL A 1 183 ? -8.118 -4.547 11.398 1.00 98.69 183 VAL A CA 1
ATOM 1497 C C . VAL A 1 183 ? -7.117 -3.780 10.532 1.00 98.69 183 VAL A C 1
ATOM 1499 O O . VAL A 1 183 ? -6.055 -4.308 10.207 1.00 98.69 183 VAL A O 1
ATOM 1502 N N . ALA A 1 184 ? -7.427 -2.535 10.171 1.00 98.62 184 ALA A N 1
ATOM 1503 C CA . ALA A 1 184 ? -6.572 -1.721 9.318 1.00 98.62 184 ALA A CA 1
ATOM 1504 C C . ALA A 1 184 ? -5.350 -1.162 10.063 1.00 98.62 184 ALA A C 1
ATOM 1506 O O . ALA A 1 184 ? -4.250 -1.150 9.514 1.00 98.62 184 ALA A O 1
ATOM 1507 N N . ILE A 1 185 ? -5.529 -0.692 11.301 1.00 98.75 185 ILE A N 1
ATOM 1508 C CA . ILE A 1 185 ? -4.508 0.082 12.022 1.00 98.75 185 ILE A CA 1
ATOM 1509 C C . ILE A 1 185 ? -3.467 -0.814 12.687 1.00 98.75 185 ILE A C 1
ATOM 1511 O O . ILE A 1 185 ? -2.276 -0.513 12.603 1.00 98.75 185 ILE A O 1
ATOM 1515 N N . ARG A 1 186 ? -3.883 -1.911 13.338 1.00 98.75 186 ARG A N 1
ATOM 1516 C CA . ARG A 1 186 ? -2.974 -2.744 14.148 1.00 98.75 186 ARG A CA 1
ATOM 1517 C C . ARG A 1 186 ? -1.750 -3.241 13.370 1.00 98.75 186 ARG A C 1
ATOM 1519 O O . ARG A 1 186 ? -0.645 -3.075 13.882 1.00 98.75 186 ARG A O 1
ATOM 1526 N N . PRO A 1 187 ? -1.875 -3.761 12.132 1.00 98.50 187 PRO A N 1
ATOM 1527 C CA . PRO A 1 187 ? -0.702 -4.149 11.353 1.00 98.50 187 PRO A CA 1
ATOM 1528 C C . PRO A 1 187 ? 0.246 -2.992 11.049 1.00 98.50 187 PRO A C 1
ATOM 1530 O O . PRO A 1 187 ? 1.456 -3.192 11.007 1.00 98.50 187 PRO A O 1
ATOM 1533 N N . MET A 1 188 ? -0.286 -1.787 10.833 1.00 98.50 188 MET A N 1
ATOM 1534 C CA . MET A 1 188 ? 0.516 -0.625 10.448 1.00 98.50 188 MET A CA 1
ATOM 1535 C C . MET A 1 188 ? 1.353 -0.125 11.616 1.00 98.50 188 MET A C 1
ATOM 1537 O O . MET A 1 188 ? 2.560 0.066 11.475 1.00 98.50 188 MET A O 1
ATOM 1541 N N . ILE A 1 189 ? 0.734 0.007 12.790 1.00 98.44 189 ILE A N 1
ATOM 1542 C CA . ILE A 1 189 ? 1.446 0.433 13.997 1.00 98.44 189 ILE A CA 1
ATOM 1543 C C . ILE A 1 189 ? 2.368 -0.660 14.530 1.00 98.44 189 ILE A C 1
ATOM 1545 O O . ILE A 1 189 ? 3.419 -0.340 15.070 1.00 98.44 189 ILE A O 1
ATOM 1549 N N . HIS A 1 190 ? 2.036 -1.938 14.331 1.00 98.62 190 HIS A N 1
ATOM 1550 C CA . HIS A 1 190 ? 2.923 -3.031 14.709 1.00 98.62 190 HIS A CA 1
ATOM 1551 C C . HIS A 1 190 ? 4.194 -3.039 13.855 1.00 98.62 190 HIS A C 1
ATOM 1553 O O . HIS A 1 190 ? 5.297 -3.090 14.390 1.00 98.62 190 HIS A O 1
ATOM 1559 N N . MET A 1 191 ? 4.071 -2.880 12.535 1.00 98.50 191 MET A N 1
ATOM 1560 C CA . MET A 1 191 ? 5.241 -2.788 11.658 1.00 98.50 191 MET A CA 1
ATOM 1561 C C . MET A 1 191 ? 6.091 -1.543 11.949 1.00 98.50 191 MET A C 1
ATOM 1563 O O . MET A 1 191 ? 7.319 -1.635 11.948 1.00 98.50 191 MET A O 1
ATOM 1567 N N . LEU A 1 192 ? 5.464 -0.414 12.294 1.00 98.38 192 LEU A N 1
ATOM 1568 C CA . LEU A 1 192 ? 6.176 0.802 12.685 1.00 98.38 192 LEU A CA 1
ATOM 1569 C C . LEU A 1 192 ? 6.880 0.651 14.041 1.00 98.38 192 LEU A C 1
ATOM 1571 O O . LEU A 1 192 ? 8.087 0.851 14.136 1.00 98.38 192 LEU A O 1
ATOM 1575 N N . TYR A 1 193 ? 6.145 0.297 15.096 1.00 98.44 193 TYR A N 1
ATOM 1576 C CA . TYR A 1 193 ? 6.680 0.266 16.454 1.00 98.44 193 TYR A CA 1
ATOM 1577 C C . TYR A 1 193 ? 7.521 -0.968 16.735 1.00 98.44 193 TYR A C 1
ATOM 1579 O O . TYR A 1 193 ? 8.594 -0.851 17.312 1.00 98.44 193 TYR A O 1
ATOM 1587 N N . TYR A 1 194 ? 7.082 -2.153 16.330 1.00 98.19 194 TYR A N 1
ATOM 1588 C CA . TYR A 1 194 ? 7.845 -3.363 16.608 1.00 98.19 194 TYR A CA 1
ATOM 1589 C C . TYR A 1 194 ? 9.038 -3.487 15.661 1.00 98.19 194 TYR A C 1
ATOM 1591 O O . TYR A 1 194 ? 10.159 -3.709 16.111 1.00 98.19 194 TYR A O 1
ATOM 1599 N N . HIS A 1 195 ? 8.817 -3.286 14.358 1.00 97.88 195 HIS A N 1
ATOM 1600 C CA . HIS A 1 195 ? 9.839 -3.538 13.340 1.00 97.88 195 HIS A CA 1
ATOM 1601 C C . HIS A 1 195 ? 10.565 -2.299 12.814 1.00 97.88 195 HIS A C 1
ATOM 1603 O O . HIS A 1 195 ? 11.565 -2.473 12.122 1.00 97.88 195 HIS A O 1
ATOM 1609 N N . GLY A 1 196 ? 10.122 -1.077 13.125 1.00 97.62 196 GLY A N 1
ATOM 1610 C CA . GLY A 1 196 ? 10.751 0.152 12.624 1.00 97.62 196 GLY A CA 1
ATOM 1611 C C . GLY A 1 196 ? 10.496 0.423 11.138 1.00 97.62 196 GLY A C 1
ATOM 1612 O O . GLY A 1 196 ? 11.296 1.102 10.491 1.00 97.62 196 GLY A O 1
ATOM 1613 N N . ILE A 1 197 ? 9.419 -0.140 10.578 1.00 97.75 197 ILE A N 1
ATOM 1614 C CA . ILE A 1 197 ? 9.115 -0.134 9.143 1.00 97.75 197 ILE A CA 1
ATOM 1615 C C . ILE A 1 197 ? 7.786 0.577 8.887 1.00 97.75 197 ILE A C 1
ATOM 1617 O O . ILE A 1 197 ? 6.742 0.172 9.393 1.00 97.75 197 ILE A O 1
ATOM 1621 N N . ALA A 1 198 ? 7.812 1.587 8.021 1.00 97.25 198 ALA A N 1
ATOM 1622 C CA . ALA A 1 198 ? 6.620 2.230 7.483 1.00 97.25 198 ALA A CA 1
ATOM 1623 C C . ALA A 1 198 ? 6.376 1.806 6.027 1.00 97.25 198 ALA A C 1
ATOM 1625 O O . ALA A 1 198 ? 7.315 1.577 5.259 1.00 97.25 198 ALA A O 1
ATOM 1626 N N . PHE A 1 199 ? 5.105 1.748 5.629 1.00 96.00 199 PHE A N 1
ATOM 1627 C CA . PHE A 1 199 ? 4.687 1.439 4.260 1.00 96.00 199 PHE A CA 1
ATOM 1628 C C . PHE A 1 199 ? 4.028 2.639 3.593 1.00 96.00 199 PHE A C 1
ATOM 1630 O O . PHE A 1 199 ? 3.315 3.396 4.253 1.00 96.00 199 PHE A O 1
ATOM 1637 N N . GLU A 1 200 ? 4.160 2.730 2.269 1.00 92.88 200 GLU A N 1
ATOM 1638 C CA . GLU A 1 200 ? 3.355 3.620 1.429 1.00 92.88 200 GLU A CA 1
ATOM 1639 C C . GLU A 1 200 ? 1.904 3.112 1.394 1.00 92.88 200 GLU A C 1
ATOM 1641 O O . GLU A 1 200 ? 1.460 2.422 0.475 1.00 92.88 200 GLU A O 1
ATOM 1646 N N . SER A 1 201 ? 1.156 3.414 2.444 1.00 92.88 201 SER A N 1
ATOM 1647 C CA . SER A 1 201 ? -0.124 2.783 2.791 1.00 92.88 201 SER A CA 1
ATOM 1648 C C . SER A 1 201 ? -1.329 3.605 2.318 1.00 92.88 201 SER A C 1
ATOM 1650 O O . SER A 1 201 ? -2.383 3.665 2.954 1.00 92.88 201 SER A O 1
ATOM 1652 N N . HIS A 1 202 ? -1.188 4.204 1.132 1.00 93.19 202 HIS A N 1
ATOM 1653 C CA . HIS A 1 202 ? -2.316 4.756 0.390 1.00 93.19 202 HIS A CA 1
ATOM 1654 C C . HIS A 1 202 ? -3.331 3.655 0.054 1.00 93.19 202 HIS A C 1
ATOM 1656 O O . HIS A 1 202 ? -2.961 2.500 -0.169 1.00 93.19 202 HIS A O 1
ATOM 1662 N N . ALA A 1 203 ? -4.602 4.027 -0.110 1.00 94.75 203 ALA A N 1
ATOM 1663 C CA . ALA A 1 203 ? -5.689 3.081 -0.371 1.00 94.75 203 ALA A CA 1
ATOM 1664 C C . ALA A 1 203 ? -5.434 2.153 -1.577 1.00 94.75 203 ALA A C 1
ATOM 1666 O O . ALA A 1 203 ? -5.811 0.986 -1.567 1.00 94.75 203 ALA A O 1
ATOM 1667 N N . GLN A 1 204 ? -4.738 2.636 -2.613 1.00 93.25 204 GLN A N 1
ATOM 1668 C CA . GLN A 1 204 ? -4.400 1.824 -3.788 1.00 93.25 204 GLN A CA 1
ATOM 1669 C C . GLN A 1 204 ? -3.425 0.672 -3.489 1.00 93.25 204 GLN A C 1
ATOM 1671 O O . GLN A 1 204 ? -3.368 -0.268 -4.278 1.00 93.25 204 GLN A O 1
ATOM 1676 N N . ASN A 1 205 ? -2.640 0.743 -2.409 1.00 96.56 205 ASN A N 1
ATOM 1677 C CA . ASN A 1 205 ? -1.635 -0.252 -2.012 1.00 96.56 205 ASN A CA 1
ATOM 1678 C C . ASN A 1 205 ? -2.158 -1.214 -0.932 1.00 96.56 205 ASN A C 1
ATOM 1680 O O . ASN A 1 205 ? -1.420 -2.089 -0.482 1.00 96.56 205 ASN A O 1
ATOM 1684 N N . MET A 1 206 ? -3.433 -1.085 -0.554 1.00 98.00 206 MET A N 1
ATOM 1685 C CA . MET A 1 206 ? -4.074 -1.893 0.477 1.00 98.00 206 MET A CA 1
ATOM 1686 C C . MET A 1 206 ? -5.333 -2.582 -0.058 1.00 98.00 206 MET A C 1
ATOM 1688 O O . MET A 1 206 ? -6.073 -2.033 -0.879 1.00 98.00 206 MET A O 1
ATOM 1692 N N . MET A 1 207 ? -5.597 -3.788 0.434 1.00 98.31 207 MET A N 1
ATOM 1693 C CA . MET A 1 207 ? -6.844 -4.516 0.206 1.00 98.31 207 MET A CA 1
ATOM 1694 C C . MET A 1 207 ? -7.418 -4.979 1.538 1.00 98.31 207 MET A C 1
ATOM 1696 O O . MET A 1 207 ? -6.675 -5.435 2.409 1.00 98.31 207 MET A O 1
ATOM 1700 N N . LEU A 1 208 ? -8.731 -4.845 1.699 1.00 98.75 208 LEU A N 1
ATOM 1701 C CA . LEU A 1 208 ? -9.457 -5.385 2.836 1.00 98.75 208 LEU A CA 1
ATOM 1702 C C . LEU A 1 208 ? -9.871 -6.806 2.485 1.00 98.75 208 LEU A C 1
ATOM 1704 O O . LEU A 1 208 ? -10.572 -6.998 1.494 1.00 98.75 208 LEU A O 1
ATOM 1708 N N . ILE A 1 209 ? -9.446 -7.768 3.296 1.00 98.81 209 ILE A N 1
ATOM 1709 C CA . ILE A 1 209 ? -9.965 -9.131 3.258 1.00 98.81 209 ILE A CA 1
ATOM 1710 C C . ILE A 1 209 ? -11.125 -9.192 4.252 1.00 98.81 209 ILE A C 1
ATOM 1712 O O . ILE A 1 209 ? -11.030 -8.677 5.374 1.00 98.81 209 ILE A O 1
ATOM 1716 N N . HIS A 1 210 ? -12.236 -9.773 3.818 1.00 98.62 210 HIS A N 1
ATOM 1717 C CA . HIS A 1 210 ? -13.457 -9.839 4.602 1.00 98.62 210 HIS A CA 1
ATOM 1718 C C . HIS A 1 210 ? -14.179 -11.171 4.419 1.00 98.62 210 HIS A C 1
ATOM 1720 O O . HIS A 1 210 ? -14.117 -11.786 3.358 1.00 98.62 210 HIS A O 1
ATOM 1726 N N . GLU A 1 211 ? -14.992 -11.539 5.402 1.00 98.25 211 GLU A N 1
ATOM 1727 C CA . GLU A 1 211 ? -15.951 -12.641 5.297 1.00 98.25 211 GLU A CA 1
ATOM 1728 C C . GLU A 1 211 ? -17.357 -12.044 5.208 1.00 98.25 211 GLU A C 1
ATOM 1730 O O . GLU A 1 211 ? -17.852 -11.448 6.165 1.00 98.25 211 GLU A O 1
ATOM 1735 N N . ASN A 1 212 ? -17.995 -12.140 4.037 1.00 97.06 212 ASN A N 1
ATOM 1736 C CA . ASN A 1 212 ? -19.322 -11.552 3.778 1.00 97.06 212 ASN A CA 1
ATOM 1737 C C . ASN A 1 212 ? -19.449 -10.059 4.162 1.00 97.06 212 ASN A C 1
ATOM 1739 O O . ASN A 1 212 ? -20.511 -9.593 4.568 1.00 97.06 212 ASN A O 1
ATOM 1743 N N . GLY A 1 213 ? -18.359 -9.300 4.027 1.00 98.25 213 GLY A N 1
ATOM 1744 C CA . GLY A 1 213 ? -18.289 -7.878 4.355 1.00 98.25 213 GLY A CA 1
ATOM 1745 C C . GLY A 1 213 ? -17.827 -7.554 5.770 1.00 98.25 213 GLY A C 1
ATOM 1746 O O . GLY A 1 213 ? -17.568 -6.387 6.051 1.00 98.25 213 GLY A O 1
ATOM 1747 N N . TRP A 1 214 ? -17.679 -8.540 6.659 1.00 98.69 214 TRP A N 1
ATOM 1748 C CA . TRP A 1 214 ? -17.065 -8.319 7.968 1.00 98.69 214 TRP A CA 1
ATOM 1749 C C . TRP A 1 214 ? -15.533 -8.235 7.839 1.00 98.69 214 TRP A C 1
ATOM 1751 O O . TRP A 1 214 ? -14.933 -9.194 7.350 1.00 98.69 214 TRP A O 1
ATOM 1761 N N . PRO A 1 215 ? -14.876 -7.136 8.259 1.00 98.75 215 PRO A N 1
ATOM 1762 C CA . PRO A 1 215 ? -13.426 -6.984 8.122 1.00 98.75 215 PRO A CA 1
ATOM 1763 C C . PRO A 1 215 ? -12.663 -8.023 8.954 1.00 98.75 215 PRO A C 1
ATOM 1765 O O . PRO A 1 215 ? -12.867 -8.107 10.169 1.00 98.75 215 PRO A O 1
ATOM 1768 N N . THR A 1 216 ? -11.753 -8.777 8.328 1.00 98.25 216 THR A N 1
ATOM 1769 C CA . THR A 1 216 ? -10.973 -9.824 9.016 1.00 98.25 216 THR A CA 1
ATOM 1770 C C . THR A 1 216 ? -9.484 -9.513 9.069 1.00 98.25 216 THR A C 1
ATOM 1772 O O . THR A 1 216 ? -8.889 -9.577 10.142 1.00 98.25 216 THR A O 1
ATOM 1775 N N . ARG A 1 217 ? -8.876 -9.155 7.934 1.00 98.12 217 ARG A N 1
ATOM 1776 C CA . ARG A 1 217 ? -7.447 -8.823 7.825 1.00 98.12 217 ARG A CA 1
ATOM 1777 C C . ARG A 1 217 ? -7.173 -7.909 6.631 1.00 98.12 217 ARG A C 1
ATOM 1779 O O . ARG A 1 217 ? -8.065 -7.625 5.833 1.00 98.12 217 ARG A O 1
ATOM 1786 N N . ILE A 1 218 ? -5.933 -7.453 6.490 1.00 98.56 218 ILE A N 1
ATOM 1787 C CA . ILE A 1 218 ? -5.507 -6.635 5.347 1.00 98.56 218 ILE A CA 1
ATOM 1788 C C . ILE A 1 218 ? -4.463 -7.354 4.498 1.00 98.56 218 ILE A C 1
ATOM 1790 O O . ILE A 1 218 ? -3.685 -8.168 5.001 1.00 98.56 218 ILE A O 1
ATOM 1794 N N . ALA A 1 219 ? -4.409 -6.984 3.221 1.00 98.50 219 ALA A N 1
ATOM 1795 C CA . ALA A 1 219 ? -3.280 -7.259 2.348 1.00 98.50 219 ALA A CA 1
ATOM 1796 C C . ALA A 1 219 ? -2.601 -5.958 1.913 1.00 98.50 219 ALA A C 1
ATOM 1798 O O . ALA A 1 219 ? -3.267 -4.993 1.537 1.00 98.50 219 ALA A O 1
ATOM 1799 N N . LEU A 1 220 ? -1.273 -5.954 1.927 1.00 98.25 220 LEU A N 1
ATOM 1800 C CA . LEU A 1 220 ? -0.426 -4.871 1.440 1.00 98.25 220 LEU A CA 1
ATOM 1801 C C . LEU A 1 220 ? 0.282 -5.306 0.160 1.00 98.25 220 LEU A C 1
ATOM 1803 O O . LEU A 1 220 ? 0.557 -6.492 -0.033 1.00 98.25 220 LEU A O 1
ATOM 1807 N N . LYS A 1 221 ? 0.606 -4.352 -0.711 1.00 96.69 221 LYS A N 1
ATOM 1808 C CA . LYS A 1 221 ? 1.323 -4.599 -1.970 1.00 96.69 221 LYS A CA 1
ATOM 1809 C C . LYS A 1 221 ? 2.156 -3.381 -2.380 1.00 96.69 221 LYS A C 1
ATOM 1811 O O . LYS A 1 221 ? 2.039 -2.325 -1.775 1.00 96.69 221 LYS A O 1
ATOM 1816 N N . ASP A 1 222 ? 2.916 -3.527 -3.472 1.00 94.25 222 ASP A N 1
ATOM 1817 C CA . ASP A 1 222 ? 3.765 -2.470 -4.060 1.00 94.25 222 ASP A CA 1
ATOM 1818 C C . ASP A 1 222 ? 4.990 -2.085 -3.188 1.00 94.25 222 ASP A C 1
ATOM 1820 O O . ASP A 1 222 ? 5.299 -0.913 -3.013 1.00 94.25 222 ASP A O 1
ATOM 1824 N N . PHE A 1 223 ? 5.744 -3.075 -2.693 1.00 94.50 223 PHE A N 1
ATOM 1825 C CA . PHE A 1 223 ? 6.852 -2.862 -1.744 1.00 94.50 223 PHE A CA 1
ATOM 1826 C C . PHE A 1 223 ? 8.178 -2.387 -2.357 1.00 94.50 223 PHE A C 1
ATOM 1828 O O . PHE A 1 223 ? 8.931 -1.698 -1.678 1.00 94.50 223 PHE A O 1
ATOM 1835 N N . HIS A 1 224 ? 8.473 -2.725 -3.618 1.00 88.56 224 HIS A N 1
ATOM 1836 C CA . HIS A 1 224 ? 9.720 -2.389 -4.340 1.00 88.56 224 HIS A CA 1
ATOM 1837 C C . HIS A 1 224 ? 10.183 -0.922 -4.247 1.00 88.56 224 HIS A C 1
ATOM 1839 O O . HIS A 1 224 ? 11.366 -0.657 -4.453 1.00 88.56 224 HIS A O 1
ATOM 1845 N N . ASP A 1 225 ? 9.270 0.014 -3.982 1.00 83.38 225 ASP A N 1
ATOM 1846 C CA . ASP A 1 225 ? 9.542 1.445 -3.755 1.00 83.38 225 ASP A CA 1
ATOM 1847 C C . ASP A 1 225 ? 8.666 2.020 -2.614 1.00 83.38 225 ASP A C 1
ATOM 1849 O O . ASP A 1 225 ? 8.621 3.223 -2.392 1.00 83.38 225 ASP A O 1
ATOM 1853 N N . GLY A 1 226 ? 7.929 1.155 -1.904 1.00 90.00 226 GLY A N 1
ATOM 1854 C CA . GLY A 1 226 ? 6.836 1.524 -0.994 1.00 90.00 226 GLY A CA 1
ATOM 1855 C C . GLY A 1 226 ? 7.124 1.225 0.475 1.00 90.00 226 GLY A C 1
ATOM 1856 O O . GLY A 1 226 ? 6.195 1.011 1.252 1.00 90.00 226 GLY A O 1
ATOM 1857 N N . VAL A 1 227 ? 8.399 1.150 0.853 1.00 94.19 227 VAL A N 1
ATOM 1858 C CA . VAL A 1 227 ? 8.846 0.873 2.222 1.00 94.19 227 VAL A CA 1
ATOM 1859 C C . VAL A 1 227 ? 9.784 1.978 2.675 1.00 94.19 227 VAL A C 1
ATOM 1861 O O . VAL A 1 227 ? 10.598 2.444 1.882 1.00 94.19 227 VAL A O 1
ATOM 1864 N N . ARG A 1 228 ? 9.707 2.362 3.951 1.00 94.94 228 ARG A N 1
ATOM 1865 C CA . ARG A 1 228 ? 10.648 3.294 4.565 1.00 94.94 228 ARG A CA 1
ATOM 1866 C C . ARG A 1 228 ? 11.079 2.838 5.952 1.00 94.94 228 ARG A C 1
ATOM 1868 O O . ARG A 1 228 ? 10.244 2.408 6.742 1.00 94.94 228 ARG A O 1
ATOM 1875 N N . PHE A 1 229 ? 12.367 2.951 6.256 1.00 95.81 229 PHE A N 1
ATOM 1876 C CA . PHE A 1 229 ? 12.907 2.647 7.581 1.00 95.81 229 PHE A CA 1
ATOM 1877 C C . PHE A 1 229 ? 14.181 3.443 7.881 1.00 95.81 229 PHE A C 1
ATOM 1879 O O . PHE A 1 229 ? 14.871 3.923 6.978 1.00 95.81 229 PHE A O 1
ATOM 1886 N N . LYS A 1 230 ? 14.519 3.520 9.169 1.00 95.50 230 LYS A N 1
ATOM 1887 C CA . LYS A 1 230 ? 15.837 3.927 9.663 1.00 95.50 230 LYS A CA 1
ATOM 1888 C C . LYS A 1 230 ? 16.503 2.709 10.282 1.00 95.50 230 LYS A C 1
ATOM 1890 O O . LYS A 1 230 ? 15.930 2.083 11.169 1.00 95.50 230 LYS A O 1
ATOM 1895 N N . ARG A 1 231 ? 17.700 2.356 9.805 1.00 94.38 231 ARG A N 1
ATOM 1896 C CA . ARG A 1 231 ? 18.349 1.071 10.122 1.00 94.38 231 ARG A CA 1
ATOM 1897 C C . ARG A 1 231 ? 18.554 0.835 11.618 1.00 94.38 231 ARG A C 1
ATOM 1899 O O . ARG A 1 231 ? 18.451 -0.300 12.065 1.00 94.38 231 ARG A O 1
ATOM 1906 N N . GLU A 1 232 ? 18.811 1.896 12.375 1.00 95.00 232 GLU A N 1
ATOM 1907 C CA . GLU A 1 232 ? 19.029 1.854 13.828 1.00 95.00 232 GLU A CA 1
ATOM 1908 C C . GLU A 1 232 ? 17.780 1.446 14.627 1.00 95.00 232 GLU A C 1
ATOM 1910 O O . GLU A 1 232 ? 17.918 0.939 15.736 1.00 95.00 232 GLU A O 1
ATOM 1915 N N . HIS A 1 233 ? 16.586 1.626 14.051 1.00 96.19 233 HIS A N 1
ATOM 1916 C CA . HIS A 1 233 ? 15.294 1.387 14.712 1.00 96.19 233 HIS A CA 1
ATOM 1917 C C . HIS A 1 233 ? 14.618 0.088 14.265 1.00 96.19 233 HIS A C 1
ATOM 1919 O O . HIS A 1 233 ? 13.498 -0.212 14.686 1.00 96.19 233 HIS A O 1
ATOM 1925 N N . LEU A 1 234 ? 15.282 -0.678 13.394 1.00 97.06 234 LEU A N 1
ATOM 1926 C CA . LEU A 1 234 ? 14.795 -1.977 12.952 1.00 97.06 234 LEU A CA 1
ATOM 1927 C C . LEU A 1 234 ? 14.863 -2.995 14.092 1.00 97.06 234 LEU A C 1
ATOM 1929 O O . LEU A 1 234 ? 15.839 -3.045 14.843 1.00 97.06 234 LEU A O 1
ATOM 1933 N N . SER A 1 235 ? 13.860 -3.869 14.173 1.00 96.19 235 SER A N 1
ATOM 1934 C CA . SER A 1 235 ? 13.937 -5.034 15.059 1.00 96.19 235 SER A CA 1
ATOM 1935 C C . SER A 1 235 ? 15.072 -5.974 14.645 1.00 96.19 235 SER A C 1
ATOM 1937 O O . SER A 1 235 ? 15.541 -5.954 13.505 1.00 96.19 235 SER A O 1
ATOM 1939 N N . GLU A 1 236 ? 15.450 -6.895 15.534 1.00 93.50 236 GLU A N 1
ATOM 1940 C CA . GLU A 1 236 ? 16.441 -7.933 15.223 1.00 93.50 236 GLU A CA 1
ATOM 1941 C C . GLU A 1 236 ? 16.064 -8.717 13.952 1.00 93.50 236 GLU A C 1
ATOM 1943 O O . GLU A 1 236 ? 16.858 -8.785 13.012 1.00 93.50 236 GLU A O 1
ATOM 1948 N N . ALA A 1 237 ? 14.813 -9.190 13.871 1.00 92.31 237 ALA A N 1
ATOM 1949 C CA . ALA A 1 237 ? 14.263 -9.882 12.701 1.00 92.31 237 ALA A CA 1
ATOM 1950 C C . ALA A 1 237 ? 14.340 -9.062 11.396 1.00 92.31 237 ALA A C 1
ATOM 1952 O O . ALA A 1 237 ? 14.473 -9.629 10.312 1.00 92.31 237 ALA A O 1
ATOM 1953 N N . ALA A 1 238 ? 14.278 -7.730 11.490 1.00 94.19 238 ALA A N 1
ATOM 1954 C CA . ALA A 1 238 ? 14.282 -6.825 10.347 1.00 94.19 238 ALA A CA 1
ATOM 1955 C C . ALA A 1 238 ? 15.687 -6.305 9.981 1.00 94.19 238 ALA A C 1
ATOM 1957 O O . ALA A 1 238 ? 15.881 -5.781 8.886 1.00 94.19 238 ALA A O 1
ATOM 1958 N N . SER A 1 239 ? 16.689 -6.475 10.845 1.00 90.50 239 SER A N 1
ATOM 1959 C CA . SER A 1 239 ? 18.018 -5.859 10.695 1.00 90.50 239 SER A CA 1
ATOM 1960 C C . SER A 1 239 ? 18.837 -6.361 9.489 1.00 90.50 239 SER A C 1
ATOM 1962 O O . SER A 1 239 ? 19.740 -5.672 9.001 1.00 90.50 239 SER A O 1
ATOM 1964 N N . HIS A 1 240 ? 18.510 -7.545 8.963 1.00 85.00 240 HIS A N 1
ATOM 1965 C CA . HIS A 1 240 ? 19.254 -8.212 7.893 1.00 85.00 240 HIS A CA 1
ATOM 1966 C C . HIS A 1 240 ? 18.704 -7.911 6.491 1.00 85.00 240 HIS A C 1
ATOM 1968 O O . HIS A 1 240 ? 18.295 -8.815 5.766 1.00 85.00 240 HIS A O 1
ATOM 1974 N N . LEU A 1 241 ? 18.750 -6.639 6.083 1.00 88.50 241 LEU A N 1
ATOM 1975 C CA . LEU A 1 241 ? 18.403 -6.212 4.724 1.00 88.50 241 LEU A CA 1
ATOM 1976 C C . LEU A 1 241 ? 19.580 -5.526 4.020 1.00 88.50 241 LEU A C 1
ATOM 1978 O O . LEU A 1 241 ? 20.127 -4.532 4.511 1.00 88.50 241 LEU A O 1
ATOM 1982 N N . THR A 1 242 ? 19.931 -6.033 2.836 1.00 84.50 242 THR A N 1
ATOM 1983 C CA . THR A 1 242 ? 20.890 -5.407 1.914 1.00 84.50 242 THR A CA 1
ATOM 1984 C C . THR A 1 242 ? 20.195 -5.160 0.583 1.00 84.50 242 THR A C 1
ATOM 1986 O O . THR A 1 242 ? 19.763 -6.107 -0.064 1.00 84.50 242 THR A O 1
ATOM 1989 N N . LEU A 1 243 ? 20.086 -3.895 0.176 1.00 84.19 243 LEU A N 1
ATOM 1990 C CA . LEU A 1 243 ? 19.449 -3.495 -1.079 1.00 84.19 243 LEU A CA 1
ATOM 1991 C C . LEU A 1 243 ? 20.467 -2.904 -2.048 1.00 84.19 243 LEU A C 1
ATOM 1993 O O . LEU A 1 243 ? 21.486 -2.335 -1.647 1.00 84.19 243 LEU A O 1
ATOM 1997 N N . LYS A 1 244 ? 20.155 -2.967 -3.342 1.00 81.75 244 LYS A N 1
ATOM 1998 C CA . LYS A 1 244 ? 20.889 -2.206 -4.345 1.00 81.75 244 LYS A CA 1
ATOM 1999 C C . LYS A 1 244 ? 20.637 -0.710 -4.139 1.00 81.75 244 LYS A C 1
ATOM 2001 O O . LYS A 1 244 ? 19.472 -0.311 -4.051 1.00 81.75 244 LYS A O 1
ATOM 2006 N N . PRO A 1 245 ? 21.688 0.128 -4.105 1.00 80.69 245 PRO A N 1
ATOM 2007 C CA . PRO A 1 245 ? 21.514 1.558 -3.911 1.00 80.69 245 PRO A CA 1
ATOM 2008 C C . PRO A 1 245 ? 20.795 2.199 -5.101 1.00 80.69 245 PRO A C 1
ATOM 2010 O O . PRO A 1 245 ? 21.007 1.830 -6.261 1.00 80.69 245 PRO A O 1
ATOM 2013 N N . MET A 1 246 ? 19.988 3.218 -4.808 1.00 79.94 246 MET A N 1
ATOM 2014 C CA . MET A 1 246 ? 19.393 4.074 -5.828 1.00 79.94 246 MET A CA 1
ATOM 2015 C C . MET A 1 246 ? 20.499 4.824 -6.601 1.00 79.94 246 MET A C 1
ATOM 2017 O O . MET A 1 246 ? 21.342 5.476 -5.976 1.00 79.94 246 MET A O 1
ATOM 2021 N N . PRO A 1 247 ? 20.489 4.808 -7.949 1.00 80.94 247 PRO A N 1
ATOM 2022 C CA . PRO A 1 247 ? 21.433 5.578 -8.752 1.00 80.94 247 PRO A CA 1
ATOM 2023 C C . PRO A 1 247 ? 21.311 7.092 -8.520 1.00 80.94 247 PRO A C 1
ATOM 2025 O O . PRO A 1 247 ? 20.208 7.637 -8.511 1.00 80.94 247 PRO A O 1
ATOM 2028 N N . GLU A 1 248 ? 22.440 7.804 -8.465 1.00 78.50 248 GLU A N 1
ATOM 2029 C CA . GLU A 1 248 ? 22.481 9.270 -8.278 1.00 78.50 248 GLU A CA 1
ATOM 2030 C C . GLU A 1 248 ? 21.690 10.051 -9.340 1.00 78.50 248 GLU A C 1
ATOM 2032 O O . GLU A 1 248 ? 21.107 11.097 -9.063 1.00 78.50 248 GLU A O 1
ATOM 2037 N N . ALA A 1 249 ? 21.628 9.540 -10.572 1.00 73.94 249 ALA A N 1
ATOM 2038 C CA . ALA A 1 249 ? 20.810 10.140 -11.623 1.00 73.94 249 ALA A CA 1
ATOM 2039 C C . ALA A 1 249 ? 19.305 10.069 -11.309 1.00 73.94 249 ALA A C 1
ATOM 2041 O O . ALA A 1 249 ? 18.575 10.987 -11.671 1.00 73.94 249 ALA A O 1
ATOM 2042 N N . HIS A 1 250 ? 18.847 9.015 -10.622 1.00 73.88 250 HIS A N 1
ATOM 2043 C CA . HIS A 1 250 ? 17.450 8.875 -10.212 1.00 73.88 250 HIS A CA 1
ATOM 2044 C C . HIS A 1 250 ? 17.116 9.812 -9.047 1.00 73.88 250 HIS A C 1
ATOM 2046 O O . HIS A 1 250 ? 16.116 10.520 -9.124 1.00 73.88 250 HIS A O 1
ATOM 2052 N N . LYS A 1 251 ? 18.013 9.929 -8.054 1.00 72.56 251 LYS A N 1
ATOM 2053 C CA . LYS A 1 251 ? 17.888 10.884 -6.933 1.00 72.56 251 LYS A CA 1
ATOM 2054 C C . LYS A 1 251 ? 17.641 12.321 -7.388 1.00 72.56 251 LYS A C 1
ATOM 2056 O O . LYS A 1 251 ? 16.862 13.037 -6.777 1.00 72.56 251 LYS A O 1
ATOM 2061 N N . LYS A 1 252 ? 18.292 12.747 -8.475 1.00 67.56 252 LYS A N 1
ATOM 2062 C CA . LYS A 1 252 ? 18.127 14.100 -9.038 1.00 67.56 252 LYS A CA 1
ATOM 2063 C C . LYS A 1 252 ? 16.760 14.341 -9.676 1.00 67.56 252 LYS A C 1
ATOM 2065 O O . LYS A 1 252 ? 16.370 15.491 -9.827 1.00 67.56 252 LYS A O 1
ATOM 2070 N N . VAL A 1 253 ? 16.088 13.280 -10.119 1.00 67.94 253 VAL A N 1
ATOM 2071 C CA . VAL A 1 253 ? 14.782 13.350 -10.791 1.00 67.94 253 VAL A CA 1
ATOM 2072 C C . VAL A 1 253 ? 13.645 13.138 -9.797 1.00 67.94 253 VAL A C 1
ATOM 2074 O O . VAL A 1 253 ? 12.576 13.708 -9.974 1.00 67.94 253 VAL A O 1
ATOM 2077 N N . ASN A 1 254 ? 13.869 12.317 -8.772 1.00 69.06 254 ASN A N 1
ATOM 2078 C CA . ASN A 1 254 ? 12.908 12.055 -7.715 1.00 69.06 254 ASN A CA 1
ATOM 2079 C C . ASN A 1 254 ? 13.644 11.907 -6.379 1.00 69.06 254 ASN A C 1
ATOM 2081 O O . ASN A 1 254 ? 13.990 10.799 -5.968 1.00 69.06 254 ASN A O 1
ATOM 2085 N N . SER A 1 255 ? 13.886 13.028 -5.698 1.00 67.56 255 SER A N 1
ATOM 2086 C CA . SER A 1 255 ? 14.584 13.050 -4.406 1.00 67.56 255 SER A CA 1
ATOM 2087 C C . SER A 1 255 ? 13.835 12.313 -3.294 1.00 67.56 255 SER A C 1
ATOM 2089 O O . SER A 1 255 ? 14.431 12.016 -2.264 1.00 67.56 255 SER A O 1
ATOM 2091 N N . ASN A 1 256 ? 12.550 12.006 -3.504 1.00 70.56 256 ASN A N 1
ATOM 2092 C CA . ASN A 1 256 ? 11.662 11.427 -2.495 1.00 70.56 256 ASN A CA 1
ATOM 2093 C C . ASN A 1 256 ? 11.515 9.898 -2.626 1.00 70.56 256 ASN A C 1
ATOM 2095 O O . ASN A 1 256 ? 10.872 9.279 -1.782 1.00 70.56 256 ASN A O 1
ATOM 2099 N N . SER A 1 257 ? 12.105 9.279 -3.658 1.00 74.94 257 SER A N 1
ATOM 2100 C CA . SER A 1 257 ? 12.118 7.818 -3.845 1.00 74.94 257 SER A CA 1
ATOM 2101 C C . SER A 1 257 ? 13.315 7.220 -3.111 1.00 74.94 257 SER A C 1
ATOM 2103 O O . SER A 1 257 ? 14.368 6.977 -3.687 1.00 74.94 257 SER A O 1
ATOM 2105 N N . PHE A 1 258 ? 13.190 7.049 -1.798 1.00 82.69 258 PHE A N 1
ATOM 2106 C CA . PHE A 1 258 ? 14.186 6.366 -0.974 1.00 82.69 258 PHE A CA 1
ATOM 2107 C C . PHE A 1 258 ? 13.508 5.453 0.046 1.00 82.69 258 PHE A C 1
ATOM 2109 O O . PHE A 1 258 ? 12.420 5.748 0.544 1.00 82.69 258 PHE A O 1
ATOM 2116 N N . ILE A 1 259 ? 14.201 4.359 0.364 1.00 88.75 259 ILE A N 1
ATOM 2117 C CA . ILE A 1 259 ? 13.743 3.335 1.308 1.00 88.75 259 ILE A CA 1
ATOM 2118 C C . ILE A 1 259 ? 14.412 3.512 2.678 1.00 88.75 259 ILE A C 1
ATOM 2120 O O . ILE A 1 259 ? 13.755 3.444 3.710 1.00 88.75 259 ILE A O 1
ATOM 2124 N N . GLU A 1 260 ? 15.718 3.775 2.706 1.00 91.69 260 GLU A N 1
ATOM 2125 C CA . GLU A 1 260 ? 16.478 3.977 3.945 1.00 91.69 260 GLU A CA 1
ATOM 2126 C C . GLU A 1 260 ? 16.727 5.473 4.179 1.00 91.69 260 GLU A C 1
ATOM 2128 O O . GLU A 1 260 ? 17.065 6.198 3.240 1.00 91.69 260 GLU A O 1
ATOM 2133 N N . THR A 1 261 ? 16.538 5.929 5.419 1.00 89.94 261 THR A N 1
ATOM 2134 C CA . THR A 1 261 ? 16.723 7.325 5.844 1.00 89.94 261 THR A CA 1
ATOM 2135 C C . THR A 1 261 ? 17.403 7.408 7.207 1.00 89.94 261 THR A C 1
ATOM 2137 O O . THR A 1 261 ? 17.196 6.550 8.062 1.00 89.94 261 THR A O 1
ATOM 2140 N N . ASP A 1 262 ? 18.164 8.480 7.427 1.00 90.81 262 ASP A N 1
ATOM 2141 C CA . ASP A 1 262 ? 18.767 8.802 8.727 1.00 90.81 262 ASP A CA 1
ATOM 2142 C C . ASP A 1 262 ? 17.824 9.631 9.628 1.00 90.81 262 ASP A C 1
ATOM 2144 O O . ASP A 1 262 ? 18.050 9.763 10.835 1.00 90.81 262 ASP A O 1
ATOM 2148 N N . ASP A 1 263 ? 16.740 10.171 9.056 1.00 90.94 263 ASP A N 1
ATOM 2149 C CA . ASP A 1 263 ? 15.716 10.949 9.761 1.00 90.94 263 ASP A CA 1
ATOM 2150 C C . ASP A 1 263 ? 14.494 10.078 10.091 1.00 90.94 263 ASP A C 1
ATOM 2152 O O . ASP A 1 263 ? 13.729 9.695 9.202 1.00 90.94 263 ASP A O 1
ATOM 2156 N N . GLU A 1 264 ? 14.303 9.775 11.377 1.00 91.50 264 GLU A N 1
ATOM 2157 C CA . GLU A 1 264 ? 13.173 8.978 11.876 1.00 91.50 264 GLU A CA 1
ATOM 2158 C C . GLU A 1 264 ? 11.811 9.645 11.662 1.00 91.50 264 GLU A C 1
ATOM 2160 O O . GLU A 1 264 ? 10.821 8.941 11.446 1.00 91.50 264 GLU A O 1
ATOM 2165 N N . ARG A 1 265 ? 11.758 10.983 11.595 1.00 89.38 265 ARG A N 1
ATOM 2166 C CA . ARG A 1 265 ? 10.516 11.715 11.304 1.00 89.38 265 ARG A CA 1
ATOM 2167 C C . ARG A 1 265 ? 9.994 11.365 9.922 1.00 89.38 265 ARG A C 1
ATOM 2169 O O . ARG A 1 265 ? 8.802 11.154 9.764 1.00 89.38 265 ARG A O 1
ATOM 2176 N N . LEU A 1 266 ? 10.881 11.184 8.938 1.00 89.81 266 LEU A N 1
ATOM 2177 C CA . LEU A 1 266 ? 10.481 10.791 7.583 1.00 89.81 266 LEU A CA 1
ATOM 2178 C C . LEU A 1 266 ? 9.901 9.374 7.521 1.00 89.81 266 LEU A C 1
ATOM 2180 O O . LEU A 1 266 ? 9.181 9.085 6.568 1.00 89.81 266 LEU A O 1
ATOM 2184 N N . VAL A 1 267 ? 10.211 8.500 8.487 1.00 94.12 267 VAL A N 1
ATOM 2185 C CA . VAL A 1 267 ? 9.608 7.161 8.616 1.00 94.12 267 VAL A CA 1
ATOM 2186 C C . VAL A 1 267 ? 8.212 7.281 9.223 1.00 94.12 267 VAL A C 1
ATOM 2188 O O . VAL A 1 267 ? 7.248 6.806 8.627 1.00 94.12 267 VAL A O 1
ATOM 2191 N N . ARG A 1 268 ? 8.091 7.968 10.366 1.00 93.75 268 ARG A N 1
ATOM 2192 C CA . ARG A 1 268 ? 6.804 8.220 11.030 1.00 93.75 268 ARG A CA 1
ATOM 2193 C C . ARG A 1 268 ? 5.829 8.946 10.102 1.00 93.75 268 ARG A C 1
ATOM 2195 O O . ARG A 1 268 ? 4.702 8.495 9.908 1.00 93.75 268 ARG A O 1
ATOM 2202 N N . ASP A 1 269 ? 6.276 10.042 9.500 1.00 90.06 269 ASP A N 1
ATOM 2203 C CA . ASP A 1 269 ? 5.451 10.896 8.650 1.00 90.06 269 ASP A CA 1
ATOM 2204 C C . ASP A 1 269 ? 5.066 10.188 7.347 1.00 90.06 269 ASP A C 1
ATOM 2206 O O . ASP A 1 269 ? 4.013 10.473 6.789 1.00 90.06 269 ASP A O 1
ATOM 2210 N N . PHE A 1 270 ? 5.837 9.188 6.900 1.00 91.38 270 PHE A N 1
ATOM 2211 C CA . PHE A 1 270 ? 5.424 8.336 5.783 1.00 91.38 270 PHE A CA 1
ATOM 2212 C C . PHE A 1 270 ? 4.160 7.542 6.099 1.00 91.38 270 PHE A C 1
ATOM 2214 O O . PHE A 1 270 ? 3.279 7.443 5.247 1.00 91.38 270 PHE A O 1
ATOM 2221 N N . LEU A 1 271 ? 4.051 7.011 7.325 1.00 94.25 271 LEU A N 1
ATOM 2222 C CA . LEU A 1 271 ? 2.823 6.365 7.772 1.00 94.25 271 LEU A CA 1
ATOM 2223 C C . LEU A 1 271 ? 1.712 7.400 7.984 1.00 94.25 271 LEU A C 1
ATOM 2225 O O . LEU A 1 271 ? 0.599 7.188 7.513 1.00 94.25 271 LEU A O 1
ATOM 2229 N N . HIS A 1 272 ? 1.989 8.521 8.657 1.00 92.25 272 HIS A N 1
ATOM 2230 C CA . HIS A 1 272 ? 0.965 9.544 8.889 1.00 92.25 272 HIS A CA 1
ATOM 2231 C C . HIS A 1 272 ? 0.362 10.096 7.605 1.00 92.25 272 HIS A C 1
ATOM 2233 O O . HIS A 1 272 ? -0.858 10.081 7.474 1.00 92.25 272 HIS A O 1
ATOM 2239 N N . ASP A 1 273 ? 1.191 10.555 6.671 1.00 89.81 273 ASP A N 1
ATOM 2240 C CA . ASP A 1 273 ? 0.736 11.165 5.425 1.00 89.81 273 ASP A CA 1
ATOM 2241 C C . ASP A 1 273 ? -0.048 10.139 4.587 1.00 89.81 273 ASP A C 1
ATOM 2243 O O . ASP A 1 273 ? -1.214 10.339 4.237 1.00 89.81 273 ASP A O 1
ATOM 2247 N N . ALA A 1 274 ? 0.543 8.964 4.343 1.00 92.69 274 ALA A N 1
ATOM 2248 C CA . ALA A 1 274 ? -0.061 7.985 3.449 1.00 92.69 274 ALA A CA 1
ATOM 2249 C C . ALA A 1 274 ? -1.281 7.266 4.044 1.00 92.69 274 ALA A C 1
ATOM 2251 O O . ALA A 1 274 ? -2.279 7.088 3.336 1.00 92.69 274 ALA A O 1
ATOM 2252 N N . PHE A 1 275 ? -1.193 6.837 5.307 1.00 96.75 275 PHE A N 1
ATOM 2253 C CA . PHE A 1 275 ? -2.211 6.017 5.958 1.00 96.75 275 PHE A CA 1
ATOM 2254 C C . PHE A 1 275 ? -3.246 6.857 6.688 1.00 96.75 275 PHE A C 1
ATOM 2256 O O . PHE A 1 275 ? -4.427 6.776 6.369 1.00 96.75 275 PHE A O 1
ATOM 2263 N N . PHE A 1 276 ? -2.835 7.664 7.666 1.00 96.00 276 PHE A N 1
ATOM 2264 C CA . PHE A 1 276 ? -3.797 8.377 8.503 1.00 96.00 276 PHE A CA 1
ATOM 2265 C C . PHE A 1 276 ? -4.433 9.552 7.756 1.00 96.00 276 PHE A C 1
ATOM 2267 O O . PHE A 1 276 ? -5.656 9.648 7.713 1.00 96.00 276 PHE A O 1
ATOM 2274 N N . PHE A 1 277 ? -3.623 10.401 7.123 1.00 93.38 277 PHE A N 1
ATOM 2275 C CA . PHE A 1 277 ? -4.074 11.649 6.515 1.00 93.38 277 PHE A CA 1
ATOM 2276 C C . PHE A 1 277 ? -4.779 11.446 5.167 1.00 93.38 277 PHE A C 1
ATOM 2278 O O . PHE A 1 277 ? -5.849 12.001 4.959 1.00 93.38 277 PHE A O 1
ATOM 2285 N N . ILE A 1 278 ? -4.226 10.640 4.253 1.00 92.50 278 ILE A N 1
ATOM 2286 C CA . ILE A 1 278 ? -4.826 10.446 2.916 1.00 92.50 278 ILE A CA 1
ATOM 2287 C C . ILE A 1 278 ? -5.863 9.317 2.884 1.00 92.50 278 ILE A C 1
ATOM 2289 O O . ILE A 1 278 ? -6.835 9.402 2.141 1.00 92.50 278 ILE A O 1
ATOM 2293 N N . ASN A 1 279 ? -5.644 8.220 3.611 1.00 96.62 279 ASN A N 1
ATOM 2294 C CA . ASN A 1 279 ? -6.453 7.007 3.457 1.00 96.62 279 ASN A CA 1
ATOM 2295 C C . ASN A 1 279 ? -7.550 6.900 4.531 1.00 96.62 279 ASN A C 1
ATOM 2297 O O . ASN A 1 279 ? -8.736 6.904 4.207 1.00 96.62 279 ASN A O 1
ATOM 2301 N N . ILE A 1 280 ? -7.175 6.849 5.811 1.00 97.94 280 ILE A N 1
ATOM 2302 C CA . ILE A 1 280 ? -8.124 6.693 6.922 1.00 97.94 280 ILE A CA 1
ATOM 2303 C C . ILE A 1 280 ? -9.005 7.934 7.093 1.00 97.94 280 ILE A C 1
ATOM 2305 O O . ILE A 1 280 ? -10.204 7.768 7.303 1.00 97.94 280 ILE A O 1
ATOM 2309 N N . ALA A 1 281 ? -8.469 9.151 6.943 1.00 96.25 281 ALA A N 1
ATOM 2310 C CA . ALA A 1 281 ? -9.279 10.368 7.037 1.00 96.25 281 ALA A CA 1
ATOM 2311 C C . ALA A 1 281 ? -10.403 10.404 5.986 1.00 96.25 281 ALA A C 1
ATOM 2313 O O . ALA A 1 281 ? -11.543 10.697 6.328 1.00 96.25 281 ALA A O 1
ATOM 2314 N N . GLU A 1 282 ? -10.130 10.024 4.732 1.00 97.19 282 GLU A N 1
ATOM 2315 C CA . GLU A 1 282 ? -11.160 9.948 3.682 1.00 97.19 282 GLU A CA 1
ATOM 2316 C C . GLU A 1 282 ? -12.264 8.940 4.032 1.00 97.19 282 GLU A C 1
ATOM 2318 O O . GLU A 1 282 ? -13.447 9.197 3.802 1.00 97.19 282 GLU A O 1
ATOM 2323 N N . ILE A 1 283 ? -11.905 7.807 4.647 1.00 98.25 283 ILE A N 1
ATOM 2324 C CA . ILE A 1 283 ? -12.884 6.826 5.130 1.00 98.25 283 ILE A CA 1
ATOM 2325 C C . ILE A 1 283 ? -13.706 7.402 6.285 1.00 98.25 283 ILE A C 1
ATOM 2327 O O . ILE A 1 283 ? -14.927 7.283 6.263 1.00 98.25 283 ILE A O 1
ATOM 2331 N N . ILE A 1 284 ? -13.071 8.043 7.267 1.00 98.31 284 ILE A N 1
ATOM 2332 C CA . ILE A 1 284 ? -13.751 8.654 8.419 1.00 98.31 284 ILE A CA 1
ATOM 2333 C C . ILE A 1 284 ? -14.755 9.716 7.959 1.00 98.31 284 ILE A C 1
ATOM 2335 O O . ILE A 1 284 ? -15.925 9.654 8.346 1.00 98.31 284 ILE A O 1
ATOM 2339 N N . LEU A 1 285 ? -14.333 10.619 7.067 1.00 98.19 285 LEU A N 1
ATOM 2340 C CA . LEU A 1 285 ? -15.185 11.656 6.476 1.00 98.19 285 LEU A CA 1
ATOM 2341 C C . LEU A 1 285 ? -16.336 11.049 5.663 1.00 98.19 285 LEU A C 1
ATOM 2343 O O . LEU A 1 285 ? -17.470 11.535 5.698 1.00 98.19 285 LEU A O 1
ATOM 2347 N N . PHE A 1 286 ? -16.077 9.960 4.934 1.00 98.50 286 PHE A N 1
ATOM 2348 C CA . PHE A 1 286 ? -17.122 9.238 4.215 1.00 98.50 286 PHE A CA 1
ATOM 2349 C C . PHE A 1 286 ? -18.146 8.612 5.171 1.00 98.50 286 PHE A C 1
ATOM 2351 O O . PHE A 1 286 ? -19.351 8.753 4.952 1.00 98.50 286 PHE A O 1
ATOM 2358 N N . ILE A 1 287 ? -17.687 7.946 6.233 1.00 98.62 287 ILE A N 1
ATOM 2359 C CA . ILE A 1 287 ? -18.548 7.311 7.236 1.00 98.62 287 ILE A CA 1
ATOM 2360 C C . ILE A 1 287 ? -19.392 8.353 7.976 1.00 98.62 287 ILE A C 1
ATOM 2362 O O . ILE A 1 287 ? -20.588 8.132 8.171 1.00 98.62 287 ILE A O 1
ATOM 2366 N N . GLU A 1 288 ? -18.811 9.496 8.336 1.00 98.38 288 GLU A N 1
ATOM 2367 C CA . GLU A 1 288 ? -19.542 10.606 8.945 1.00 98.38 288 GLU A CA 1
ATOM 2368 C C . GLU A 1 288 ? -20.658 11.089 8.018 1.00 98.38 288 GLU A C 1
ATOM 2370 O O . GLU A 1 288 ? -21.832 11.114 8.395 1.00 98.38 288 GLU A O 1
ATOM 2375 N N . LYS A 1 289 ? -20.310 11.392 6.765 1.00 98.06 289 LYS A N 1
ATOM 2376 C CA . LYS A 1 289 ? -21.256 11.913 5.780 1.00 98.06 289 LYS A CA 1
ATOM 2377 C C . LYS A 1 289 ? -22.408 10.949 5.483 1.00 98.06 289 LYS A C 1
ATOM 2379 O O . LYS A 1 289 ? -23.532 11.406 5.281 1.00 98.06 289 LYS A O 1
ATOM 2384 N N . GLN A 1 290 ? -22.133 9.648 5.391 1.00 98.06 290 GLN A N 1
ATOM 2385 C CA . GLN A 1 290 ? -23.120 8.651 4.957 1.00 98.06 290 GLN A CA 1
ATOM 2386 C C . GLN A 1 290 ? -23.908 8.031 6.115 1.00 98.06 290 GLN A C 1
ATOM 2388 O O . GLN A 1 290 ? -25.075 7.684 5.942 1.00 98.06 290 GLN A O 1
ATOM 2393 N N . TYR A 1 291 ? -23.293 7.896 7.293 1.00 98.12 291 TYR A N 1
ATOM 2394 C CA . TYR A 1 291 ? -23.857 7.136 8.413 1.00 98.12 291 TYR A CA 1
ATOM 2395 C C . TYR A 1 291 ? -23.927 7.917 9.729 1.00 98.12 291 TYR A C 1
ATOM 2397 O O . TYR A 1 291 ? -24.413 7.375 10.721 1.00 98.12 291 TYR A O 1
ATOM 2405 N N . GLY A 1 292 ? -23.486 9.179 9.748 1.00 97.88 292 GLY A N 1
ATOM 2406 C CA . GLY A 1 292 ? -23.661 10.090 10.881 1.00 97.88 292 GLY A CA 1
ATOM 2407 C C . GLY A 1 292 ? -22.811 9.760 12.107 1.00 97.88 292 GLY A C 1
ATOM 2408 O O . GLY A 1 292 ? -23.197 10.127 13.215 1.00 97.88 292 GLY A O 1
ATOM 2409 N N . ILE A 1 293 ? -21.693 9.047 11.935 1.00 98.44 293 ILE A N 1
ATOM 2410 C CA . ILE A 1 293 ? -20.719 8.839 13.013 1.00 98.44 293 ILE A CA 1
ATOM 2411 C C . ILE A 1 293 ? -19.739 10.008 12.995 1.00 98.44 293 ILE A C 1
ATOM 2413 O O . ILE A 1 293 ? -18.991 10.164 12.038 1.00 98.44 293 ILE A O 1
ATOM 2417 N N . ASP A 1 294 ? -19.748 10.799 14.058 1.00 97.62 294 ASP A N 1
ATOM 2418 C CA . ASP A 1 294 ? -18.893 11.973 14.230 1.00 97.62 294 ASP A CA 1
ATOM 2419 C C . ASP A 1 294 ? -17.397 11.675 13.983 1.00 97.62 294 ASP A C 1
ATOM 2421 O O . ASP A 1 294 ? -16.882 10.631 14.400 1.00 97.62 294 ASP A O 1
ATOM 2425 N N . GLU A 1 295 ? -16.708 12.582 13.281 1.00 96.44 295 GLU A N 1
ATOM 2426 C CA . GLU A 1 295 ? -15.277 12.458 12.971 1.00 96.44 295 GLU A CA 1
ATOM 2427 C C . GLU A 1 295 ? -14.412 12.339 14.241 1.00 96.44 295 GLU A C 1
ATOM 2429 O O . GLU A 1 295 ? -13.537 11.469 14.317 1.00 96.44 295 GLU A O 1
ATOM 2434 N N . GLU A 1 296 ? -14.655 13.175 15.253 1.00 95.62 296 GLU A N 1
ATOM 2435 C CA . GLU A 1 296 ? -13.866 13.203 16.489 1.00 95.62 296 GLU A CA 1
ATOM 2436 C C . GLU A 1 296 ? -13.981 11.869 17.233 1.00 95.62 296 GLU A C 1
ATOM 2438 O O . GLU A 1 296 ? -12.976 11.294 17.661 1.00 95.62 296 GLU A O 1
ATOM 2443 N N . LEU A 1 297 ? -15.196 11.323 17.321 1.00 96.88 297 LEU A N 1
ATOM 2444 C CA . LEU A 1 297 ? -15.446 10.014 17.917 1.00 96.88 297 LEU A CA 1
ATOM 2445 C C . LEU A 1 297 ? -14.696 8.890 17.185 1.00 96.88 297 LEU A C 1
ATOM 2447 O O . LEU A 1 297 ? -14.142 7.993 17.827 1.00 96.88 297 LEU A O 1
ATOM 2451 N N . GLN A 1 298 ? -14.650 8.926 15.852 1.00 98.12 298 GLN A N 1
ATOM 2452 C CA . GLN A 1 298 ? -13.906 7.934 15.074 1.00 98.12 298 GLN A CA 1
ATOM 2453 C C . GLN A 1 298 ? -12.398 8.034 15.339 1.00 98.12 298 GLN A C 1
ATOM 2455 O O . GLN A 1 298 ? -11.759 7.009 15.587 1.00 98.12 298 GLN A O 1
ATOM 2460 N N . TRP A 1 299 ? -11.829 9.244 15.383 1.00 97.75 299 TRP A N 1
ATOM 2461 C CA . TRP A 1 299 ? -10.423 9.444 15.753 1.00 97.75 299 TRP A CA 1
ATOM 2462 C C . TRP A 1 299 ? -10.117 9.030 17.197 1.00 97.75 299 TRP A C 1
ATOM 2464 O O . TRP A 1 299 ? -9.038 8.496 17.458 1.00 97.75 299 TRP A O 1
ATOM 2474 N N . GLN A 1 300 ? -11.064 9.178 18.130 1.00 96.94 300 GLN A N 1
ATOM 2475 C CA . GLN A 1 300 ? -10.933 8.629 19.485 1.00 96.94 300 GLN A CA 1
ATOM 2476 C C . GLN A 1 300 ? -10.843 7.094 19.474 1.00 96.94 300 GLN A C 1
ATOM 2478 O O . GLN A 1 300 ? -10.062 6.527 20.239 1.00 96.94 300 GLN A O 1
ATOM 2483 N N . TRP A 1 301 ? -11.572 6.400 18.590 1.00 98.50 301 TRP A N 1
ATOM 2484 C CA . TRP A 1 301 ? -11.405 4.949 18.422 1.00 98.50 301 TRP A CA 1
ATOM 2485 C C . TRP A 1 301 ? -10.035 4.591 17.847 1.00 98.50 301 TRP A C 1
ATOM 2487 O O . TRP A 1 301 ? -9.410 3.651 18.336 1.00 98.50 301 TRP A O 1
ATOM 2497 N N . VAL A 1 302 ? -9.543 5.347 16.858 1.00 98.62 302 VAL A N 1
ATOM 2498 C CA . VAL A 1 302 ? -8.182 5.174 16.316 1.00 98.62 302 VAL A CA 1
ATOM 2499 C C . VAL A 1 302 ? -7.143 5.324 17.425 1.00 98.62 302 VAL A C 1
ATOM 2501 O O . VAL A 1 302 ? -6.303 4.443 17.601 1.00 98.62 302 VAL A O 1
ATOM 2504 N N . LYS A 1 303 ? -7.236 6.395 18.218 1.00 97.94 303 LYS A N 1
ATOM 2505 C CA . LYS A 1 303 ? -6.365 6.629 19.370 1.00 97.94 303 LYS A CA 1
ATOM 2506 C C . LYS A 1 303 ? -6.420 5.472 20.369 1.00 97.94 303 LYS A C 1
ATOM 2508 O O . LYS A 1 303 ? -5.371 4.944 20.721 1.00 97.94 303 LYS A O 1
ATOM 2513 N N . GLY A 1 304 ? -7.617 5.015 20.739 1.00 98.38 304 GLY A N 1
ATOM 2514 C CA . GLY A 1 304 ? -7.784 3.885 21.654 1.00 98.38 304 GLY A CA 1
ATOM 2515 C C . GLY A 1 304 ? -7.176 2.576 21.134 1.00 98.38 304 GLY A C 1
ATOM 2516 O O . GLY A 1 304 ? -6.664 1.787 21.922 1.00 98.38 304 GLY A O 1
ATOM 2517 N N . ILE A 1 305 ? -7.171 2.341 19.815 1.00 98.75 305 ILE A N 1
ATOM 2518 C CA . ILE A 1 305 ? -6.482 1.186 19.210 1.00 98.75 305 ILE A CA 1
ATOM 2519 C C . ILE A 1 305 ? -4.962 1.295 19.395 1.00 98.75 305 ILE A C 1
ATOM 2521 O O . ILE A 1 305 ? -4.318 0.292 19.704 1.00 98.75 305 ILE A O 1
ATOM 2525 N N . ILE A 1 306 ? -4.396 2.491 19.210 1.00 98.56 306 ILE A N 1
ATOM 2526 C CA . ILE A 1 306 ? -2.957 2.740 19.370 1.00 98.56 306 ILE A CA 1
ATOM 2527 C C . ILE A 1 306 ? -2.553 2.619 20.845 1.00 98.56 306 ILE A C 1
ATOM 2529 O O . ILE A 1 306 ? -1.582 1.933 21.150 1.00 98.56 306 ILE A O 1
ATOM 2533 N N . GLU A 1 307 ? -3.312 3.221 21.762 1.00 98.06 307 GLU A N 1
ATOM 2534 C CA . GLU A 1 307 ? -3.062 3.138 23.208 1.00 98.06 307 GLU A CA 1
ATOM 2535 C C . GLU A 1 307 ? -3.153 1.689 23.708 1.00 98.06 307 GLU A C 1
ATOM 2537 O O . GLU A 1 307 ? -2.240 1.213 24.377 1.00 98.06 307 GLU A O 1
ATOM 2542 N N . ALA A 1 308 ? -4.179 0.934 23.296 1.00 98.56 308 ALA A N 1
ATOM 2543 C CA . ALA A 1 308 ? -4.303 -0.481 23.650 1.00 98.56 308 ALA A CA 1
ATOM 2544 C C . ALA A 1 308 ? -3.138 -1.334 23.113 1.00 98.56 308 ALA A C 1
ATOM 2546 O O . ALA A 1 308 ? -2.731 -2.303 23.753 1.00 98.56 308 ALA A O 1
ATOM 2547 N N . TYR A 1 309 ? -2.584 -0.987 21.945 1.00 98.56 309 TYR A N 1
ATOM 2548 C CA . TYR A 1 309 ? -1.378 -1.633 21.428 1.00 98.56 309 TYR A CA 1
ATOM 2549 C C . TYR A 1 309 ? -0.149 -1.299 22.288 1.00 98.56 309 TYR A C 1
ATOM 2551 O O . TYR A 1 309 ? 0.607 -2.201 22.643 1.00 98.56 309 TYR A O 1
ATOM 2559 N N . GLN A 1 310 ? 0.027 -0.030 22.672 1.00 98.06 310 GLN A N 1
ATOM 2560 C CA . GLN A 1 310 ? 1.117 0.393 23.558 1.00 98.06 310 GLN A CA 1
ATOM 2561 C C . GLN A 1 310 ? 1.050 -0.298 24.928 1.00 98.06 310 GLN A C 1
ATOM 2563 O O . GLN A 1 310 ? 2.080 -0.701 25.461 1.00 98.06 310 GLN A O 1
ATOM 2568 N N . GLU A 1 311 ? -0.154 -0.497 25.470 1.00 98.25 311 GLU A N 1
ATOM 2569 C CA . GLU A 1 311 ? -0.374 -1.256 26.707 1.00 98.25 311 GLU A CA 1
ATOM 2570 C C . GLU A 1 311 ? -0.048 -2.750 26.561 1.00 98.25 311 GLU A C 1
ATOM 2572 O O . GLU A 1 311 ? 0.449 -3.363 27.506 1.00 98.25 311 GLU A O 1
ATOM 2577 N N . ALA A 1 312 ? -0.319 -3.340 25.392 1.00 97.88 312 ALA A N 1
ATOM 2578 C CA . ALA A 1 312 ? -0.038 -4.748 25.114 1.00 97.88 312 ALA A CA 1
ATOM 2579 C C . ALA A 1 312 ? 1.457 -5.036 24.875 1.00 97.88 312 ALA A C 1
ATOM 2581 O O . ALA A 1 312 ? 1.909 -6.141 25.175 1.00 97.88 312 ALA A O 1
ATOM 2582 N N . PHE A 1 313 ? 2.217 -4.054 24.374 1.00 97.69 313 PHE A N 1
ATOM 2583 C CA . PHE A 1 313 ? 3.654 -4.154 24.079 1.00 97.69 313 PHE A CA 1
ATOM 2584 C C . PHE A 1 313 ? 4.450 -3.002 24.729 1.00 97.69 313 PHE A C 1
ATOM 2586 O O . PHE A 1 313 ? 5.036 -2.180 24.018 1.00 97.69 313 PHE A O 1
ATOM 2593 N N . PRO A 1 314 ? 4.466 -2.871 26.067 1.00 97.38 314 PRO A N 1
ATOM 2594 C CA . PRO A 1 314 ? 4.991 -1.684 26.752 1.00 97.38 314 PRO A CA 1
ATOM 2595 C C . PRO A 1 314 ? 6.509 -1.477 26.611 1.00 97.38 314 PRO A C 1
ATOM 2597 O O . PRO A 1 314 ? 7.011 -0.386 26.870 1.00 97.38 314 PRO A O 1
ATOM 2600 N N . GLU A 1 315 ? 7.261 -2.507 26.225 1.00 96.25 315 GLU A N 1
ATOM 2601 C CA . GLU A 1 315 ? 8.726 -2.516 26.184 1.00 96.25 315 GLU A CA 1
ATOM 2602 C C . GLU A 1 315 ? 9.357 -1.944 24.902 1.00 96.25 315 GLU A C 1
ATOM 2604 O O . GLU A 1 315 ? 10.586 -1.911 24.788 1.00 96.25 315 GLU A O 1
ATOM 2609 N N . LEU A 1 316 ? 8.561 -1.504 23.922 1.00 96.44 316 LEU A N 1
ATOM 2610 C CA . LEU A 1 316 ? 9.093 -1.035 22.640 1.00 96.44 316 LEU A CA 1
ATOM 2611 C C . LEU A 1 316 ? 9.675 0.382 22.745 1.00 96.44 316 LEU A C 1
ATOM 2613 O O . LEU A 1 316 ? 8.961 1.365 22.922 1.00 96.44 316 LEU A O 1
ATOM 2617 N N . ASN A 1 317 ? 10.984 0.510 22.520 1.00 92.75 317 ASN A N 1
ATOM 2618 C CA . ASN A 1 317 ? 11.660 1.815 22.491 1.00 92.75 317 ASN A CA 1
ATOM 2619 C C . ASN A 1 317 ? 11.160 2.719 21.354 1.00 92.75 317 ASN A C 1
ATOM 2621 O O . ASN A 1 317 ? 11.211 3.940 21.460 1.00 92.75 317 ASN A O 1
ATOM 2625 N N . ASN A 1 318 ? 10.656 2.133 20.270 1.00 96.56 318 ASN A N 1
ATOM 2626 C CA . ASN A 1 318 ? 10.228 2.855 19.074 1.00 96.56 318 ASN A CA 1
ATOM 2627 C C . ASN A 1 318 ? 9.040 3.802 19.298 1.00 96.56 318 ASN A C 1
ATOM 2629 O O . ASN A 1 318 ? 8.823 4.675 18.460 1.00 96.56 318 ASN A O 1
ATOM 2633 N N . TYR A 1 319 ? 8.316 3.714 20.421 1.00 96.31 319 TYR A N 1
ATOM 2634 C CA . TYR A 1 319 ? 7.297 4.714 20.767 1.00 96.31 319 TYR A CA 1
ATOM 2635 C C . TYR A 1 319 ? 7.872 6.129 20.850 1.00 96.31 319 TYR A C 1
ATOM 2637 O O . TYR A 1 319 ? 7.233 7.068 20.390 1.00 96.31 319 TYR A O 1
ATOM 2645 N N . GLN A 1 320 ? 9.097 6.280 21.366 1.00 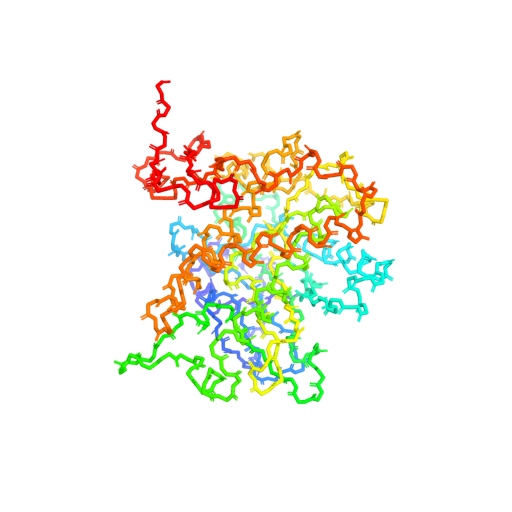92.31 320 GLN A N 1
ATOM 2646 C CA . GLN A 1 320 ? 9.744 7.591 21.480 1.00 92.31 320 GLN A CA 1
ATOM 2647 C C . GLN A 1 320 ? 10.262 8.118 20.131 1.00 92.31 320 GLN A C 1
ATOM 2649 O O . GLN A 1 320 ? 10.409 9.323 19.961 1.00 92.31 320 GLN A O 1
ATOM 2654 N N . HIS A 1 321 ? 10.559 7.219 19.187 1.00 93.62 321 HIS A N 1
ATOM 2655 C CA . HIS A 1 321 ? 11.102 7.557 17.866 1.00 93.62 321 HIS A CA 1
ATOM 2656 C C . HIS A 1 321 ? 9.998 7.861 16.854 1.00 93.62 321 HIS A C 1
ATOM 2658 O O . HIS A 1 321 ? 10.185 8.657 15.935 1.00 93.62 321 HIS A O 1
ATOM 2664 N N . PHE A 1 322 ? 8.838 7.227 17.024 1.00 95.62 322 PHE A N 1
ATOM 2665 C CA . PHE A 1 322 ? 7.710 7.326 16.109 1.00 95.62 322 PHE A CA 1
ATOM 2666 C C . PHE A 1 322 ? 6.431 7.739 16.849 1.00 95.62 322 PHE A C 1
ATOM 2668 O O . PHE A 1 322 ? 5.400 7.073 16.753 1.00 95.62 322 PHE A O 1
ATOM 2675 N N . ASP A 1 323 ? 6.487 8.834 17.609 1.00 94.62 323 ASP A N 1
ATOM 2676 C CA . ASP A 1 323 ? 5.325 9.335 18.350 1.00 94.62 323 ASP A CA 1
ATOM 2677 C C . ASP A 1 323 ? 4.188 9.742 17.395 1.00 94.62 323 ASP A C 1
ATOM 2679 O O . ASP A 1 323 ? 4.266 10.770 16.722 1.00 94.62 323 ASP A O 1
ATOM 2683 N N . LEU A 1 324 ? 3.130 8.922 17.339 1.00 95.19 324 LEU A N 1
ATOM 2684 C CA . LEU A 1 324 ? 1.958 9.150 16.488 1.00 95.19 324 LEU A CA 1
ATOM 2685 C C . LEU A 1 324 ? 0.984 10.184 17.081 1.00 95.19 324 LEU A C 1
ATOM 2687 O O . LEU A 1 324 ? 0.002 10.552 16.429 1.00 95.19 324 LEU A O 1
ATOM 2691 N N . PHE A 1 325 ? 1.232 10.645 18.309 1.00 94.31 325 PHE A N 1
ATOM 2692 C CA . PHE A 1 325 ? 0.416 11.624 19.022 1.00 94.31 325 PHE A CA 1
ATOM 2693 C C . PHE A 1 325 ? 1.026 13.027 19.015 1.00 94.31 325 PHE A C 1
ATOM 2695 O O . PHE A 1 325 ? 0.523 13.914 19.708 1.00 94.31 325 PHE A O 1
ATOM 2702 N N . GLU A 1 326 ? 2.067 13.279 18.213 1.00 91.50 326 GLU A N 1
ATOM 2703 C CA . GLU A 1 326 ? 2.544 14.648 18.030 1.00 91.50 326 GLU A CA 1
ATOM 2704 C C . GLU A 1 326 ? 1.404 15.562 17.545 1.00 91.50 326 GLU A C 1
ATOM 2706 O O . GLU A 1 326 ? 0.616 15.148 16.692 1.00 91.50 326 GLU A O 1
ATOM 2711 N N . PRO A 1 327 ? 1.300 16.816 18.027 1.00 90.25 327 PRO A N 1
ATOM 2712 C CA . PRO A 1 327 ? 0.196 17.711 17.665 1.00 90.25 327 PRO A CA 1
ATOM 2713 C C . PRO A 1 327 ? 0.112 18.041 16.171 1.00 90.25 327 PRO A C 1
ATOM 2715 O O . PRO A 1 327 ? -0.952 18.418 15.676 1.00 90.25 327 PRO A O 1
ATOM 2718 N N . THR A 1 328 ? 1.228 17.924 15.451 1.00 89.44 328 THR A N 1
ATOM 2719 C CA . THR A 1 328 ? 1.326 18.244 14.027 1.00 89.44 328 THR A CA 1
ATOM 2720 C C . THR A 1 328 ? 2.155 17.216 13.284 1.00 89.44 328 THR A C 1
ATOM 2722 O O . THR A 1 328 ? 3.142 16.725 13.822 1.00 89.44 328 THR A O 1
ATOM 2725 N N . ILE A 1 329 ? 1.809 16.974 12.024 1.00 87.62 329 ILE A N 1
ATOM 2726 C CA . ILE A 1 329 ? 2.546 16.086 11.115 1.00 87.62 329 ILE A CA 1
ATOM 2727 C C . ILE A 1 329 ? 2.986 16.845 9.865 1.00 87.62 329 ILE A C 1
ATOM 2729 O O . ILE A 1 329 ? 2.353 17.832 9.473 1.00 87.62 329 ILE A O 1
ATOM 2733 N N . GLN A 1 330 ? 4.065 16.383 9.230 1.00 86.69 330 GLN A N 1
ATOM 2734 C CA . GLN A 1 330 ? 4.494 16.901 7.935 1.00 86.69 330 GLN A CA 1
ATOM 2735 C C . GLN A 1 330 ? 3.739 16.192 6.817 1.00 86.69 330 GLN A C 1
ATOM 2737 O O . GLN A 1 330 ? 3.761 14.969 6.721 1.00 86.69 330 GLN A O 1
ATOM 2742 N N . VAL A 1 331 ? 3.101 16.975 5.951 1.00 84.75 331 VAL A N 1
ATOM 2743 C CA . VAL A 1 331 ? 2.379 16.479 4.776 1.00 84.75 331 VAL A CA 1
ATOM 2744 C C . VAL A 1 331 ? 2.977 17.076 3.514 1.00 84.75 331 VAL A C 1
ATOM 2746 O O . VAL A 1 331 ? 3.309 18.272 3.441 1.00 84.75 331 VAL A O 1
ATOM 2749 N N . GLU A 1 332 ? 3.108 16.245 2.487 1.00 83.25 332 GLU A N 1
ATOM 2750 C CA . GLU A 1 332 ? 3.639 16.673 1.205 1.00 83.25 332 GLU A CA 1
ATOM 2751 C C . GLU A 1 332 ? 2.678 17.615 0.454 1.00 83.25 332 GLU A C 1
ATOM 2753 O O . GLU A 1 332 ? 1.484 17.370 0.281 1.00 83.25 332 GLU A O 1
ATOM 2758 N N . LYS A 1 333 ? 3.213 18.715 -0.088 1.00 87.19 333 LYS A N 1
ATOM 2759 C CA . LYS A 1 333 ? 2.473 19.651 -0.948 1.00 87.19 333 LYS A CA 1
ATOM 2760 C C . LYS A 1 333 ? 2.384 19.119 -2.381 1.00 87.19 333 LYS A C 1
ATOM 2762 O O . LYS A 1 333 ? 2.973 19.694 -3.304 1.00 87.19 333 LYS A O 1
ATOM 2767 N N . LEU A 1 334 ? 1.622 18.043 -2.581 1.00 86.19 334 LEU A N 1
ATOM 2768 C CA . LEU A 1 334 ? 1.501 17.343 -3.868 1.00 86.19 334 LEU A CA 1
ATOM 2769 C C . LEU A 1 334 ? 1.096 18.268 -5.029 1.00 86.19 334 LEU A C 1
ATOM 2771 O O . LEU A 1 334 ? 1.654 18.174 -6.121 1.00 86.19 334 LEU A O 1
ATOM 2775 N N . THR A 1 335 ? 0.163 19.200 -4.807 1.00 89.94 335 THR A N 1
ATOM 2776 C CA . THR A 1 335 ? -0.247 20.173 -5.837 1.00 89.94 335 THR A CA 1
ATOM 2777 C C . THR A 1 335 ? 0.868 21.168 -6.151 1.00 89.94 335 THR A C 1
ATOM 2779 O O . THR A 1 335 ? 1.153 21.423 -7.319 1.00 89.94 335 THR A O 1
ATOM 2782 N N . THR A 1 336 ? 1.553 21.696 -5.136 1.00 86.75 336 THR A N 1
ATOM 2783 C CA . THR A 1 336 ? 2.645 22.663 -5.323 1.00 86.75 336 THR A CA 1
ATOM 2784 C C . THR A 1 336 ? 3.821 22.055 -6.086 1.00 86.75 336 THR A C 1
ATOM 2786 O O . THR A 1 336 ? 4.373 22.723 -6.958 1.00 86.75 336 THR A O 1
ATOM 2789 N N . ARG A 1 337 ? 4.161 20.778 -5.842 1.00 84.19 337 ARG A N 1
ATOM 2790 C CA . ARG A 1 337 ? 5.180 20.042 -6.624 1.00 84.19 337 ARG A CA 1
ATOM 2791 C C . ARG A 1 337 ? 4.872 19.990 -8.122 1.00 84.19 337 ARG A C 1
ATOM 2793 O O . ARG A 1 337 ? 5.785 19.885 -8.926 1.00 84.19 337 ARG A O 1
ATOM 2800 N N . ARG A 1 338 ? 3.597 20.086 -8.515 1.00 84.25 338 ARG A N 1
ATOM 2801 C CA . ARG A 1 338 ? 3.183 20.100 -9.931 1.00 84.25 338 ARG A CA 1
ATOM 2802 C C . ARG A 1 338 ? 3.266 21.483 -10.568 1.00 84.25 338 ARG A C 1
ATOM 2804 O O . ARG A 1 338 ? 3.301 21.580 -11.790 1.00 84.25 338 ARG A O 1
ATOM 2811 N N . LEU A 1 339 ? 3.239 22.536 -9.754 1.00 87.12 339 LEU A N 1
ATOM 2812 C CA . LEU A 1 339 ? 3.244 23.926 -10.209 1.00 87.12 339 LEU A CA 1
ATOM 2813 C C . LEU A 1 339 ? 4.649 24.538 -10.212 1.00 87.12 339 LEU A C 1
ATOM 2815 O O . LEU A 1 339 ? 4.901 25.472 -10.969 1.00 87.12 339 LEU A O 1
ATOM 2819 N N . LEU A 1 340 ? 5.553 24.025 -9.375 1.00 84.06 340 LEU A N 1
ATOM 2820 C CA . LEU A 1 340 ? 6.922 24.514 -9.207 1.00 84.06 340 LEU A CA 1
ATOM 2821 C C . LEU A 1 340 ? 7.947 23.440 -9.591 1.00 84.06 340 LEU A C 1
ATOM 2823 O O . LEU A 1 340 ? 7.604 22.275 -9.763 1.00 84.06 340 LEU A O 1
ATOM 2827 N N . SER A 1 341 ? 9.223 23.821 -9.701 1.00 75.56 341 SER A N 1
ATOM 2828 C CA . SER A 1 341 ? 10.298 22.850 -9.912 1.00 75.56 341 SER A CA 1
ATOM 2829 C C . SER A 1 341 ? 10.405 21.878 -8.733 1.00 75.56 341 SER A C 1
ATOM 2831 O O . SER A 1 341 ? 10.409 22.292 -7.566 1.00 75.56 341 SER A O 1
ATOM 2833 N N . ASP A 1 342 ? 10.529 20.591 -9.057 1.00 70.88 342 ASP A N 1
ATOM 2834 C CA . ASP A 1 342 ? 10.683 19.487 -8.105 1.00 70.88 342 ASP A CA 1
ATOM 2835 C C . ASP A 1 342 ? 12.162 19.309 -7.726 1.00 70.88 342 ASP A C 1
ATOM 2837 O O . ASP A 1 342 ? 12.819 18.338 -8.088 1.00 70.88 342 ASP A O 1
ATOM 2841 N N . SER A 1 343 ? 12.728 20.348 -7.109 1.00 69.31 343 SER A N 1
ATOM 2842 C CA . SER A 1 343 ? 14.156 20.444 -6.767 1.00 69.31 343 SER A CA 1
ATOM 2843 C C . SER A 1 343 ? 14.442 20.338 -5.268 1.00 69.31 343 SER A C 1
ATOM 2845 O O . SER A 1 343 ? 15.602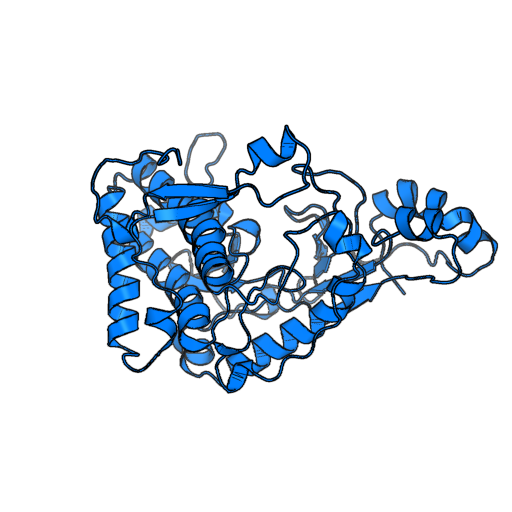 20.329 -4.870 1.00 69.31 343 SER A O 1
ATOM 2847 N N . GLU A 1 344 ? 13.400 20.314 -4.441 1.00 71.81 344 GLU A N 1
ATOM 2848 C CA . GLU A 1 344 ? 13.478 20.281 -2.982 1.00 71.81 344 GLU A CA 1
ATOM 2849 C C . GLU A 1 344 ? 12.243 19.583 -2.407 1.00 71.81 344 GLU A C 1
ATOM 2851 O O . GLU A 1 344 ? 11.179 19.570 -3.035 1.00 71.81 344 GLU A O 1
ATOM 2856 N N . LEU A 1 345 ? 12.368 19.046 -1.192 1.00 71.12 345 LEU A N 1
ATOM 2857 C CA . LEU A 1 345 ? 11.240 18.480 -0.462 1.00 71.12 345 LEU A CA 1
ATOM 2858 C C . LEU A 1 345 ? 10.243 19.598 -0.111 1.00 71.12 345 LEU A C 1
ATOM 2860 O O . LEU A 1 345 ? 10.599 20.580 0.537 1.00 71.12 345 LEU A O 1
ATOM 2864 N N . ARG A 1 346 ? 8.982 19.459 -0.540 1.00 81.31 346 ARG A N 1
ATOM 2865 C CA . ARG A 1 346 ? 7.931 20.463 -0.307 1.00 81.31 346 ARG A CA 1
ATOM 2866 C C . ARG A 1 346 ? 6.915 19.957 0.705 1.00 81.31 346 ARG A C 1
ATOM 2868 O O . ARG A 1 346 ? 5.947 19.303 0.331 1.00 81.31 346 ARG A O 1
ATOM 2875 N N . ILE A 1 347 ? 7.104 20.335 1.962 1.00 83.44 347 ILE A N 1
ATOM 2876 C CA . ILE A 1 347 ? 6.245 19.951 3.089 1.00 83.44 347 ILE A CA 1
ATOM 2877 C C . ILE A 1 347 ? 5.503 21.157 3.685 1.00 83.44 347 ILE A C 1
ATOM 2879 O O . ILE A 1 347 ? 5.836 22.320 3.426 1.00 83.44 347 ILE A O 1
ATOM 2883 N N . HIS A 1 348 ? 4.440 20.879 4.430 1.00 86.25 348 HIS A N 1
ATOM 2884 C CA . HIS A 1 348 ? 3.812 21.783 5.400 1.00 86.25 348 HIS A CA 1
ATOM 2885 C C . HIS A 1 348 ? 3.405 20.996 6.634 1.00 86.25 348 HIS A C 1
ATOM 2887 O O . HIS A 1 348 ? 3.218 19.785 6.554 1.00 86.25 348 HIS A O 1
ATOM 2893 N N . HIS A 1 349 ? 3.216 21.713 7.736 1.00 86.56 349 HIS A N 1
ATOM 2894 C CA . HIS A 1 349 ? 2.662 21.163 8.957 1.00 86.56 349 HIS A CA 1
ATOM 2895 C C . HIS A 1 349 ? 1.138 21.301 8.961 1.00 86.56 349 HIS A C 1
ATOM 2897 O O . HIS A 1 349 ? 0.592 22.370 8.663 1.00 86.56 349 HIS A O 1
ATOM 2903 N N . VAL A 1 350 ? 0.465 20.207 9.304 1.00 87.50 350 VAL A N 1
ATOM 2904 C CA . VAL A 1 350 ? -0.983 20.158 9.531 1.00 87.50 350 VAL A CA 1
ATOM 2905 C C . VAL A 1 350 ? -1.266 19.593 10.915 1.00 87.50 350 VAL A C 1
ATOM 2907 O O . VAL A 1 350 ? -0.462 18.834 11.459 1.00 87.50 350 VAL A O 1
ATOM 2910 N N . THR A 1 351 ? -2.410 19.968 11.478 1.00 89.69 351 THR A N 1
ATOM 2911 C CA . THR A 1 351 ? -2.897 19.432 12.749 1.00 89.69 351 THR A CA 1
ATOM 2912 C C . THR A 1 351 ? -3.101 17.920 12.649 1.00 89.69 351 THR A C 1
ATOM 2914 O O . THR A 1 351 ? -3.725 17.433 11.707 1.00 89.69 351 THR A O 1
ATOM 2917 N N . ASN A 1 352 ? -2.589 17.182 13.631 1.00 90.81 352 ASN A N 1
ATOM 2918 C CA . ASN A 1 352 ? -2.787 15.743 13.750 1.00 90.81 352 ASN A CA 1
ATOM 2919 C C . ASN A 1 352 ? -3.988 15.458 14.669 1.00 90.81 352 ASN A C 1
ATOM 2921 O O . ASN A 1 352 ? -3.888 15.724 15.873 1.00 90.81 352 ASN A O 1
ATOM 2925 N N . PRO A 1 353 ? -5.095 14.883 14.165 1.00 90.25 353 PRO A N 1
ATOM 2926 C CA . PRO A 1 353 ? -6.276 14.605 14.985 1.00 90.25 353 PRO A CA 1
ATOM 2927 C C . PRO A 1 353 ? -5.985 13.652 16.157 1.00 90.25 353 PRO A C 1
ATOM 2929 O O . PRO A 1 353 ? -6.634 13.750 17.199 1.00 90.25 353 PRO A O 1
ATOM 2932 N N . LEU A 1 354 ? -4.965 12.792 16.041 1.00 91.50 354 LEU A N 1
ATOM 2933 C CA . LEU A 1 354 ? -4.532 11.902 17.124 1.00 91.50 354 LEU A CA 1
ATOM 2934 C C . LEU A 1 354 ? -3.842 12.657 18.269 1.00 91.50 354 LEU A C 1
ATOM 2936 O O . LEU A 1 354 ? -3.980 12.263 19.428 1.00 91.50 354 LEU A O 1
ATOM 2940 N N . GLY A 1 355 ? -3.126 13.741 17.957 1.00 86.44 355 GLY A N 1
ATOM 2941 C CA . GLY A 1 355 ? -2.345 14.506 18.929 1.00 86.44 355 GLY A CA 1
ATOM 2942 C C . GLY A 1 355 ? -3.118 15.611 19.646 1.00 86.44 355 GLY A C 1
ATOM 2943 O O . GLY A 1 355 ? -2.840 15.899 20.808 1.00 86.44 355 GLY A O 1
ATOM 2944 N N . VAL A 1 356 ? -4.112 16.224 18.993 1.00 81.19 356 VAL A N 1
ATOM 2945 C CA . VAL A 1 356 ? -4.829 17.386 19.561 1.00 81.19 356 VAL A CA 1
ATOM 2946 C C . VAL A 1 356 ? -6.151 17.059 20.257 1.00 81.19 356 VAL A C 1
ATOM 2948 O O . VAL A 1 356 ? -6.731 17.946 20.873 1.00 81.19 356 VAL A O 1
ATOM 2951 N N . GLY A 1 357 ? -6.641 15.816 20.185 1.00 62.72 357 GLY A N 1
ATOM 2952 C CA . GLY A 1 357 ? -7.864 15.399 20.883 1.00 62.72 357 GLY A CA 1
ATOM 2953 C C . GLY A 1 357 ? -9.110 16.206 20.499 1.00 62.72 357 GLY A C 1
ATOM 2954 O O . GLY A 1 357 ? -9.842 16.630 21.385 1.00 62.72 357 GLY A O 1
ATOM 2955 N N . GLY A 1 358 ? -9.314 16.464 19.202 1.00 53.47 358 GLY A N 1
ATOM 2956 C CA . GLY A 1 358 ? -10.512 17.158 18.708 1.00 53.47 358 GLY A CA 1
ATOM 2957 C C . GLY A 1 358 ? -10.505 18.686 18.850 1.00 53.47 358 GLY A C 1
ATOM 2958 O O . GLY A 1 358 ? -11.527 19.331 18.624 1.00 53.47 358 GLY A O 1
ATOM 2959 N N . ILE A 1 359 ? -9.379 19.315 19.210 1.00 44.78 359 ILE A N 1
ATOM 2960 C CA . ILE A 1 359 ? -9.320 20.784 19.273 1.00 44.78 359 ILE A CA 1
ATOM 2961 C C . ILE A 1 359 ? -9.408 21.371 17.851 1.00 44.78 359 ILE A C 1
ATOM 2963 O O . ILE A 1 359 ? -8.504 21.209 17.035 1.00 44.78 359 ILE A O 1
ATOM 2967 N N . ASN A 1 360 ? -10.512 22.087 17.610 1.00 43.56 360 ASN A N 1
ATOM 2968 C CA . ASN A 1 360 ? -11.005 22.697 16.363 1.00 43.56 360 ASN A CA 1
ATOM 2969 C C . ASN A 1 360 ? -10.090 23.706 15.631 1.00 43.56 360 ASN A C 1
ATOM 2971 O O . ASN A 1 360 ? -10.551 24.383 14.714 1.00 43.56 360 ASN A O 1
ATOM 2975 N N . ASP A 1 361 ? -8.805 23.804 15.957 1.00 40.69 361 ASP A N 1
ATOM 2976 C CA . ASP A 1 361 ? -7.876 24.656 15.211 1.00 40.69 361 ASP A CA 1
ATOM 2977 C C . ASP A 1 361 ? -7.136 23.823 14.154 1.00 40.69 361 ASP A C 1
ATOM 2979 O O . ASP A 1 361 ? -5.912 23.674 14.160 1.00 40.69 361 ASP A O 1
ATOM 2983 N N . ALA A 1 362 ? -7.901 23.272 13.204 1.00 41.25 362 ALA A N 1
ATOM 2984 C CA . ALA A 1 362 ? -7.375 22.766 11.940 1.00 41.25 362 ALA A CA 1
ATOM 2985 C C . ALA A 1 362 ? -6.894 23.958 11.100 1.00 41.25 362 ALA A C 1
ATOM 2987 O O . ALA A 1 362 ? -7.547 24.415 10.162 1.00 41.25 362 ALA A O 1
ATOM 2988 N N . THR A 1 363 ? -5.747 24.515 11.473 1.00 44.16 363 THR A N 1
ATOM 2989 C CA . THR A 1 363 ? -5.053 25.505 10.662 1.00 44.16 363 THR A CA 1
ATOM 2990 C C . THR A 1 363 ? -3.762 24.891 10.168 1.00 44.16 363 THR A C 1
ATOM 2992 O O . THR A 1 363 ? -2.958 24.368 10.933 1.00 44.16 363 THR A O 1
ATOM 2995 N N . THR A 1 364 ? -3.553 24.969 8.855 1.00 44.19 364 THR A N 1
ATOM 2996 C CA . THR A 1 364 ? -2.208 24.958 8.287 1.00 44.19 364 THR A CA 1
ATOM 2997 C C . THR A 1 364 ? -1.397 25.971 9.082 1.00 44.19 364 THR A C 1
ATOM 2999 O O . THR A 1 364 ? -1.648 27.175 8.969 1.00 44.19 364 THR A O 1
ATOM 3002 N N . ILE A 1 365 ? -0.482 25.511 9.931 1.00 43.28 365 ILE A N 1
ATOM 3003 C CA . ILE A 1 365 ? 0.362 26.432 10.681 1.00 43.28 365 ILE A CA 1
ATOM 3004 C C . ILE A 1 365 ? 1.319 27.009 9.644 1.00 43.28 365 ILE A C 1
ATOM 3006 O O . ILE A 1 365 ? 2.154 26.294 9.088 1.00 43.28 365 ILE A O 1
ATOM 3010 N N . SER A 1 366 ? 1.137 28.283 9.289 1.00 34.16 366 SER A N 1
ATOM 3011 C CA . SER A 1 366 ? 2.089 28.947 8.408 1.00 34.16 366 SER A CA 1
ATOM 3012 C C . SER A 1 366 ? 3.397 29.080 9.175 1.00 34.16 366 SER A C 1
ATOM 3014 O O . SER A 1 366 ? 3.459 29.815 10.162 1.00 34.16 366 SER A O 1
ATOM 3016 N N . GLU A 1 367 ? 4.433 28.379 8.736 1.00 41.25 367 GLU A N 1
ATOM 3017 C CA . GLU A 1 367 ? 5.787 28.682 9.182 1.00 41.25 367 GLU A CA 1
ATOM 3018 C C . GLU A 1 367 ? 6.136 30.101 8.720 1.00 41.25 367 GLU A C 1
ATOM 3020 O O . GLU A 1 367 ? 6.038 30.419 7.531 1.00 41.25 367 GLU A O 1
ATOM 3025 N N . THR A 1 368 ? 6.462 30.962 9.683 1.00 33.75 368 THR A N 1
ATOM 3026 C CA . THR A 1 368 ? 7.147 32.242 9.457 1.00 33.75 368 THR A CA 1
ATOM 3027 C C . THR A 1 368 ? 8.570 32.030 8.988 1.00 33.75 368 THR A C 1
ATOM 3029 O O . THR A 1 368 ? 9.232 31.156 9.595 1.00 33.75 368 THR A O 1
#

Foldseek 3Di:
DFDADPQLCVPPCCPLVVVCPVVVVDDDDDDDPWDWDQDPLSQWTHTPPLQFWIKRAADQDADLNDGRFDAPQLLQCQQLQQVLVVLLLVVDCCNCPVLVEAAFGQNHKDADADPPDDPVSNVSCGRSTMITTTHGVVVSDDPQKDKDQLVLQLDADPVRHRSLNVVCVVQNLVRQLLQQLLQQQVVQVCCCQVAQKHFLQASRQKMFMDRVSRGDHMYGYDRSQTMAGELVQGHPSNNPGDGDDDDPVVCQVPVPRDHYDNQLLNRLLSCCQRPVVRRVLSSLVSSCVPPVDDSLVSLVSSLVSSVVVCVVVVPGPSCVSNVLQDQKHWYFPSVVCVVDPPRDGHIWIFGRSNNPSPDPPRDRPDDD

pLDDT: mean 91.87, std 10.86, range [33.75, 98.88]

InterPro domains:
  IPR007310 Aerobactin siderophore biosynthesis, IucA/IucC, N-terminal [PF04183] (1-155)
  IPR022770 Aerobacti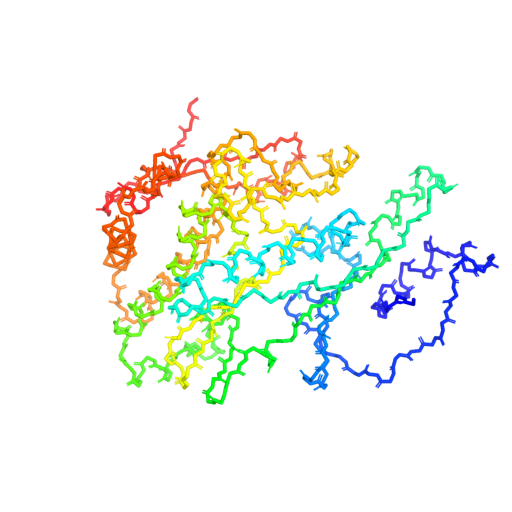n siderophore biosynthesis IucA/IucC-like, C-terminal [PF06276] (174-346)
  IPR037455 Aerobactin siderophore biosynthesis, IucA/IucC-like [PTHR34384] (1-355)

Radius of gyration: 21.59 Å; chains: 1; bounding box: 54×53×63 Å

Organism: Staphylococcus aureus (NCBI:txid1280)

Sequence (368 aa):
MIPVH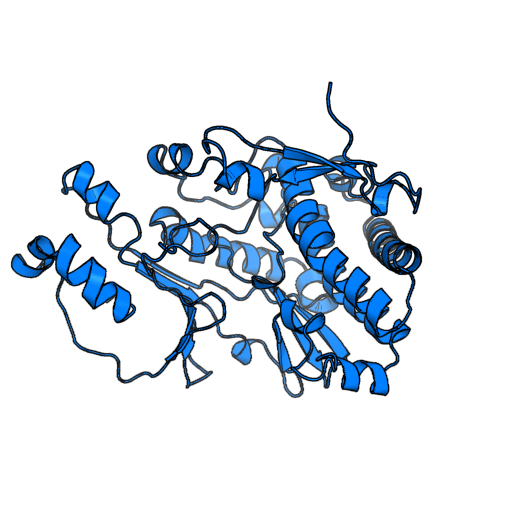PWQFEHVIQVDLAEERLNGTVLWLGESDELYHPQQSIRTMSPIDTTKYYLKVPISITNTSTKRVLAPHTIENAAQITDWLKQIQQQDMYLKDELKTVFLGEVLGQSYLNTQLSPYKQTQVYGALGVIWRENIYHMLIDEEDAIPFNALYASDKDGVPFIENWIKQYGSEAWTKQFLAVAIRPMIHMLYYHGIAFESHAQNMMLIHENGWPTRIALKDFHDGVRFKREHLSEAASHLTLKPMPEAHKKVNSNSFIETDDERLVRDFLHDAFFFINIAEIILFIEKQYGIDEELQWQWVKGIIEAYQEAFPELNNYQHFDLFEPTIQVEKLTTRRLLSDSELRIHHVTNPLGVGGINDATTISET